Protein AF-M1BZZ3-F1 (afdb_monomer)

pLDDT: mean 89.21, std 9.1, range [43.44, 98.12]

Nearest PDB structures (foldseek):
  3vlb-assembly1_A  TM=6.936E-01  e=1.268E-08  Daucus carota
  1ibq-assembly2_B  TM=6.679E-01  e=8.242E-06  Aspergillus phoenicis
  7dsa-assembly1_B  TM=3.232E-01  e=4.602E+00  Gallus gallus
  7m30-assembly1_D  TM=3.034E-01  e=7.607E+00  Human betaherpesvirus 5
  7m22-assembly1_D  TM=2.329E-01  e=6.084E+00  Human betaherpesvirus 5

Foldseek 3Di:
DPPDDAQADDLVPDPFKDFDFLLDPLQPCSVVDPDRRDFRKDKDDDPAPFWIFIAGKMKDWDWDWDDDDPDDTDIDTFIAIDGPTDDTDDCVVVPQQVRHDQDPWPDCRHPLNRCCVVPNAPSDKDWADDPDRDTDIGRNDPPDPPDDDFDADDDVNHRRFGKFKFCWKDWAPDIDPPHIDIDGDDPRDPDDDDDPVSVVVNLVSQVVQFPFDFDDDPVARTKTFADPVGGPRRTWIWTQTPPRDIDTDPDNWDDPDVRMIGD

Sequence (263 aa):
MQDKDLNEYSPARSSSSKHLSCSHQLCELGPNCRSPKEHCPYTVNYYSENTSSSGFLFEDQLHLTSVGGHEHQGSVLAPIVIGCGSKQSGNYLSGAAPDGLMGLGPGEISVPSLLAKSGFVPHSFSLCFGKSNSGTIFFGDKGPENQRRSSFVSLDGNYNTYVVEVQHYCVGGTCPKQSGFQALVDSGSSFTFLPSEIFTKVVTEFEKQMNATRLAIEDFPCCYKASSQGLLNIPSMKLLLAANQSFVIQNPMFTISSGQVSI

Mean predicted aligned error: 6.53 Å

InterPro domains:
  IPR001461 Aspartic peptidase A1 [PTHR13683] (8-249)
  IPR001969 Aspartic peptidase, active site [PS00141] (183-194)
  IPR021109 Aspartic peptidase domain superfamily [G3DSA:2.40.70.10] (2-141)
  IPR021109 Aspartic peptidase domain superfamily [G3DSA:2.40.70.10] (145-261)
  IPR021109 Aspartic peptidase domain superfamily [SSF50630] (6-253)
  IPR032799 Xylanase inhibitor, C-terminal [PF14541] (181-250)
  IPR032861 Xylanase inhibitor, N-terminal [PF14543] (7-141)
  IPR033121 Peptidase family A1 domain [PS51767] (1-263)

Structure (mmCIF, N/CA/C/O backbone):
data_AF-M1BZZ3-F1
#
_entry.id   AF-M1BZZ3-F1
#
loop_
_atom_site.group_PDB
_atom_site.id
_atom_site.type_symbol
_atom_site.label_atom_id
_atom_site.label_alt_id
_atom_site.label_comp_id
_atom_site.label_asym_id
_atom_site.label_entity_id
_atom_site.label_seq_id
_atom_site.pdbx_PDB_ins_code
_atom_site.Cartn_x
_atom_site.Cartn_y
_atom_site.Cartn_z
_atom_site.occupancy
_atom_site.B_iso_or_equiv
_atom_site.auth_seq_id
_atom_site.auth_comp_id
_atom_site.auth_asym_id
_atom_site.auth_atom_id
_atom_site.pdbx_PDB_model_num
ATOM 1 N N . MET A 1 1 ? 18.560 18.937 13.656 1.00 43.44 1 MET A N 1
ATOM 2 C CA . MET A 1 1 ? 18.195 17.977 12.599 1.00 43.44 1 MET A CA 1
ATOM 3 C C . MET A 1 1 ? 19.506 17.324 12.199 1.00 43.44 1 MET A C 1
ATOM 5 O O . MET A 1 1 ? 20.386 18.047 11.758 1.00 43.44 1 MET A O 1
ATOM 9 N N . GLN A 1 2 ? 19.739 16.062 12.561 1.00 45.50 2 GLN A N 1
ATOM 10 C CA . GLN A 1 2 ? 20.900 15.340 12.029 1.00 45.50 2 GLN A CA 1
ATOM 11 C C . GLN A 1 2 ? 20.504 14.909 10.621 1.00 45.50 2 GLN A C 1
ATOM 13 O O . GLN A 1 2 ? 19.473 14.250 10.483 1.00 45.50 2 GLN A O 1
ATOM 18 N N . ASP A 1 3 ? 21.264 15.330 9.612 1.00 57.75 3 ASP A N 1
ATOM 19 C CA . ASP A 1 3 ? 21.105 14.830 8.249 1.00 57.75 3 ASP A CA 1
ATOM 20 C C . ASP A 1 3 ? 21.328 13.319 8.295 1.00 57.75 3 ASP A C 1
ATOM 22 O O . ASP A 1 3 ? 22.427 12.835 8.576 1.00 57.75 3 ASP A O 1
ATOM 26 N N . LYS A 1 4 ? 20.237 12.570 8.153 1.00 64.69 4 LYS A N 1
ATOM 27 C CA . LYS A 1 4 ? 20.281 11.117 8.089 1.00 64.69 4 LYS A CA 1
ATOM 28 C C . LYS A 1 4 ? 20.759 10.761 6.688 1.00 64.69 4 LYS A C 1
ATOM 30 O O . LYS A 1 4 ? 20.158 11.212 5.722 1.00 64.69 4 LYS A O 1
ATOM 35 N N . ASP A 1 5 ? 21.820 9.970 6.599 1.00 75.44 5 ASP A N 1
ATOM 36 C CA . ASP A 1 5 ? 22.276 9.403 5.331 1.00 75.44 5 ASP A CA 1
ATOM 37 C C . ASP A 1 5 ? 21.190 8.440 4.821 1.00 75.44 5 ASP A C 1
ATOM 39 O O . ASP A 1 5 ? 20.911 7.414 5.456 1.00 75.44 5 ASP A O 1
ATOM 43 N N . LEU A 1 6 ? 20.487 8.845 3.763 1.00 81.50 6 LEU A N 1
ATOM 44 C CA . LEU A 1 6 ? 19.427 8.070 3.125 1.00 81.50 6 LEU A CA 1
ATOM 45 C C . LEU A 1 6 ? 20.037 7.205 2.018 1.00 81.50 6 LEU A C 1
ATOM 47 O O . LEU A 1 6 ? 21.013 7.576 1.368 1.00 81.50 6 LEU A O 1
ATOM 51 N N . ASN A 1 7 ? 19.475 6.019 1.812 1.00 85.56 7 ASN A N 1
ATOM 52 C CA . ASN A 1 7 ? 19.944 5.072 0.803 1.00 85.56 7 ASN A CA 1
ATOM 53 C C . ASN A 1 7 ? 19.066 5.157 -0.445 1.00 85.56 7 ASN A C 1
ATOM 55 O O . ASN A 1 7 ? 18.561 4.138 -0.925 1.00 85.56 7 ASN A O 1
ATOM 59 N N . GLU A 1 8 ? 18.856 6.368 -0.967 1.00 87.69 8 GLU A N 1
ATOM 60 C CA . GLU A 1 8 ? 17.983 6.531 -2.121 1.00 87.69 8 GLU A CA 1
ATOM 61 C C . GLU A 1 8 ? 18.582 5.864 -3.363 1.00 87.69 8 GLU A C 1
ATOM 63 O O . GLU A 1 8 ? 19.785 5.930 -3.654 1.00 87.69 8 GLU A O 1
ATOM 68 N N . TYR A 1 9 ? 17.709 5.227 -4.138 1.00 91.00 9 TYR A N 1
ATOM 69 C CA . TYR A 1 9 ? 18.086 4.658 -5.419 1.00 91.00 9 TYR A CA 1
ATOM 70 C C . TYR A 1 9 ? 18.552 5.756 -6.390 1.00 91.00 9 TYR A C 1
ATOM 72 O O . TYR A 1 9 ? 17.869 6.758 -6.600 1.00 91.00 9 TYR A O 1
ATOM 80 N N . SER A 1 10 ? 19.702 5.537 -7.035 1.00 92.06 10 SER A N 1
ATOM 81 C CA . SER A 1 10 ? 20.251 6.434 -8.053 1.00 92.06 10 SER A CA 1
ATOM 82 C C . SER A 1 10 ? 20.569 5.658 -9.333 1.00 92.06 10 SER A C 1
ATOM 84 O O . SER A 1 10 ? 21.522 4.870 -9.337 1.00 92.06 10 SER A O 1
ATOM 86 N N . PRO A 1 11 ? 19.859 5.925 -10.448 1.00 93.69 11 PRO A N 1
ATOM 87 C CA . PRO A 1 11 ? 20.135 5.297 -11.740 1.00 93.69 11 PRO A CA 1
ATOM 88 C C . PRO A 1 11 ? 21.593 5.424 -12.196 1.00 93.69 11 PRO A C 1
ATOM 90 O O . PRO A 1 11 ? 22.107 4.530 -12.853 1.00 93.69 11 PRO A O 1
ATOM 93 N N . ALA A 1 12 ? 22.272 6.521 -11.839 1.00 94.44 12 ALA A N 1
ATOM 94 C CA . ALA A 1 12 ? 23.661 6.779 -12.222 1.00 94.44 12 ALA A CA 1
ATOM 95 C C . ALA A 1 12 ? 24.680 5.901 -11.474 1.00 94.44 12 ALA A C 1
ATOM 97 O O . ALA A 1 12 ? 25.821 5.772 -11.916 1.00 94.44 12 ALA A O 1
ATOM 98 N N . ARG A 1 13 ? 24.289 5.320 -10.332 1.00 94.62 13 ARG A N 1
ATOM 99 C CA . ARG A 1 13 ? 25.140 4.448 -9.507 1.00 94.62 13 ARG A CA 1
ATOM 100 C C . ARG A 1 13 ? 24.962 2.964 -9.832 1.00 94.62 13 ARG A C 1
ATOM 102 O O . ARG A 1 13 ? 25.703 2.146 -9.295 1.00 94.62 13 ARG A O 1
ATOM 109 N N . SER A 1 14 ? 24.006 2.621 -10.693 1.00 95.88 14 SER A N 1
ATOM 110 C CA . SER A 1 14 ? 23.713 1.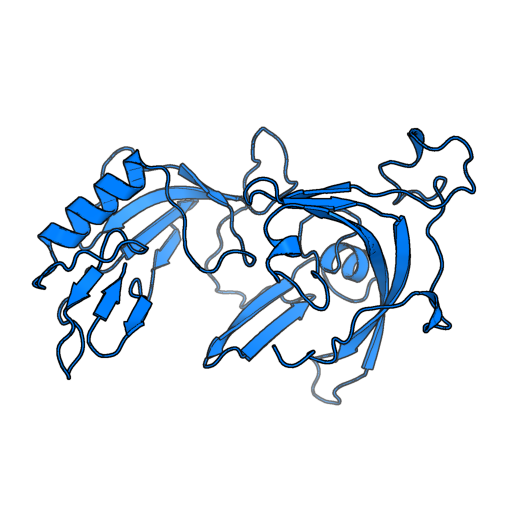251 -11.102 1.00 95.88 14 SER A CA 1
ATOM 111 C C . SER A 1 14 ? 24.226 0.985 -12.514 1.00 95.88 14 SER A C 1
ATOM 113 O O . SER A 1 14 ? 23.966 1.751 -13.439 1.00 95.88 14 SER A O 1
ATOM 115 N N . SER A 1 15 ? 24.952 -0.119 -12.693 1.00 96.25 15 SER A N 1
ATOM 116 C CA . SER A 1 15 ? 25.425 -0.567 -14.008 1.00 96.25 15 SER A CA 1
ATOM 117 C C . SER A 1 15 ? 24.360 -1.331 -14.804 1.00 96.25 15 SER A C 1
ATOM 119 O O . SER A 1 15 ? 24.530 -1.519 -16.010 1.00 96.25 15 SER A O 1
ATOM 121 N N . SER A 1 16 ? 23.278 -1.773 -14.155 1.00 96.75 16 SER A N 1
ATOM 122 C CA . SER A 1 16 ? 22.151 -2.483 -14.774 1.00 96.75 16 SER A CA 1
ATOM 123 C C . SER A 1 16 ? 20.959 -1.583 -15.093 1.00 96.75 16 SER A C 1
ATOM 125 O O . SER A 1 16 ? 20.127 -1.978 -15.911 1.00 96.75 16 SER A O 1
ATOM 127 N N . SER A 1 17 ? 20.909 -0.383 -14.510 1.00 97.38 17 SER A N 1
ATOM 128 C CA . SER A 1 17 ? 19.849 0.601 -14.727 1.00 97.38 17 SER A CA 1
ATOM 129 C C . SER A 1 17 ? 19.712 1.002 -16.197 1.00 97.38 17 SER A C 1
ATOM 131 O O . SER A 1 17 ? 20.682 1.364 -16.874 1.00 97.38 17 SER A O 1
ATOM 133 N N . LYS A 1 18 ? 18.473 0.983 -16.690 1.00 97.12 18 LYS A N 1
ATOM 134 C CA . LYS A 1 18 ? 18.096 1.430 -18.035 1.00 97.12 18 LYS A CA 1
ATOM 135 C C . LYS A 1 18 ? 16.845 2.287 -17.952 1.00 97.12 18 LYS A C 1
ATOM 137 O O . LYS A 1 18 ? 15.903 1.953 -17.245 1.00 97.12 18 LYS A O 1
ATOM 142 N N . HIS A 1 19 ? 16.800 3.388 -18.695 1.00 96.19 19 HIS A N 1
ATOM 143 C CA . HIS A 1 19 ? 15.556 4.146 -18.810 1.00 96.19 19 HIS A CA 1
ATOM 144 C C . HIS A 1 19 ? 14.528 3.336 -19.608 1.00 96.19 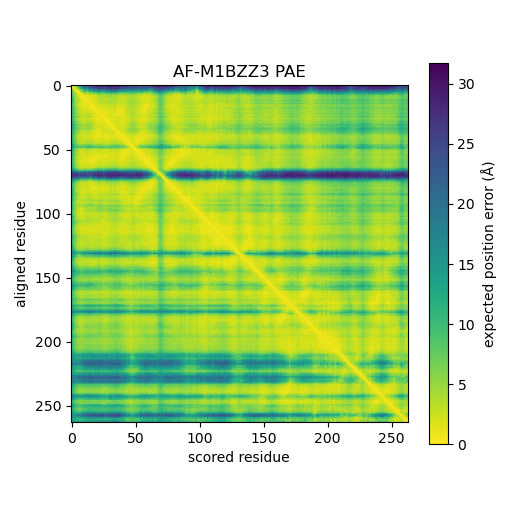19 HIS A C 1
ATOM 146 O O . HIS A 1 19 ? 14.860 2.706 -20.615 1.00 96.19 19 HIS A O 1
ATOM 152 N N . LEU A 1 20 ? 13.268 3.389 -19.190 1.00 97.31 20 LEU A N 1
ATOM 153 C CA . LEU A 1 20 ? 12.171 2.821 -19.960 1.00 97.31 20 LEU A CA 1
ATOM 154 C C . LEU A 1 20 ? 11.775 3.822 -21.053 1.00 97.31 20 LEU A C 1
ATOM 156 O O . LEU A 1 20 ? 11.562 4.995 -20.756 1.00 97.31 20 LEU A O 1
ATOM 160 N N . SER A 1 21 ? 11.688 3.399 -22.315 1.00 97.69 21 SER A N 1
ATOM 161 C CA . SER A 1 21 ? 11.287 4.304 -23.408 1.00 97.69 21 SER A CA 1
ATOM 162 C C . SER A 1 21 ? 9.766 4.465 -23.502 1.00 97.69 21 SER A C 1
ATOM 164 O O . SER A 1 21 ? 9.022 3.570 -23.103 1.00 97.69 21 SER A O 1
ATOM 166 N N . CYS A 1 22 ? 9.285 5.561 -24.090 1.00 97.88 22 CYS A N 1
ATOM 167 C CA . CYS A 1 22 ? 7.852 5.782 -24.315 1.00 97.88 22 CYS A CA 1
ATOM 168 C C . CYS A 1 22 ? 7.203 4.752 -25.251 1.00 97.88 22 CYS A C 1
ATOM 170 O O . CYS A 1 22 ? 6.005 4.512 -25.161 1.00 97.88 22 CYS A O 1
ATOM 172 N N . SER A 1 23 ? 7.982 4.124 -26.138 1.00 97.12 23 SER A N 1
ATOM 173 C CA . SER A 1 23 ? 7.512 3.015 -26.982 1.00 97.12 23 SER A CA 1
ATOM 174 C C . SER A 1 23 ? 7.335 1.689 -26.238 1.00 97.12 23 SER A C 1
ATOM 176 O O . SER A 1 23 ? 6.808 0.733 -26.805 1.00 97.12 23 SER A O 1
ATOM 178 N N . HIS A 1 24 ? 7.806 1.603 -24.992 1.00 96.88 24 HIS A N 1
ATOM 179 C CA . HIS A 1 24 ? 7.731 0.378 -24.216 1.00 96.88 24 HIS A CA 1
ATOM 180 C C . HIS A 1 24 ? 6.282 0.066 -23.827 1.00 96.88 24 HIS A C 1
ATOM 182 O O . HIS A 1 24 ? 5.554 0.946 -23.381 1.00 96.88 24 HIS A O 1
ATOM 188 N N . GLN A 1 25 ? 5.881 -1.204 -23.910 1.00 95.19 25 GLN A N 1
ATOM 189 C CA . GLN A 1 25 ? 4.504 -1.639 -23.621 1.00 95.19 25 GLN A CA 1
ATOM 190 C C . GLN A 1 25 ? 4.030 -1.328 -22.190 1.00 95.19 25 GLN A C 1
ATOM 192 O O . GLN A 1 25 ? 2.842 -1.165 -21.951 1.00 95.19 25 GLN A O 1
ATOM 197 N N . LEU A 1 26 ? 4.967 -1.243 -21.241 1.00 94.69 26 LEU A N 1
ATOM 198 C CA . LEU A 1 26 ? 4.693 -0.888 -19.842 1.00 94.69 26 LEU A CA 1
ATOM 199 C C . LEU A 1 26 ? 4.595 0.631 -19.609 1.00 94.69 26 LEU A C 1
ATOM 201 O O . LEU A 1 26 ? 4.360 1.062 -18.484 1.00 94.69 26 LEU A O 1
ATOM 205 N N . CYS A 1 27 ? 4.812 1.452 -20.641 1.00 97.00 27 CYS A N 1
ATOM 206 C CA . CYS A 1 27 ? 4.717 2.899 -20.534 1.00 97.00 27 CYS A CA 1
ATOM 207 C C . CYS A 1 27 ? 3.276 3.376 -20.750 1.00 97.00 27 CYS A C 1
ATOM 209 O O . CYS A 1 27 ? 2.895 3.746 -21.860 1.00 97.00 27 CYS A O 1
ATOM 211 N N . GLU A 1 28 ? 2.478 3.413 -19.682 1.00 94.50 28 GLU A N 1
ATOM 212 C CA . GLU A 1 28 ? 1.070 3.839 -19.754 1.00 94.50 28 GLU A CA 1
ATOM 213 C C . GLU A 1 28 ? 0.903 5.259 -20.319 1.00 94.50 28 GLU A C 1
ATOM 215 O O . GLU A 1 28 ? 0.001 5.518 -21.112 1.00 94.50 28 GLU A O 1
ATOM 220 N N . LEU A 1 29 ? 1.808 6.177 -19.962 1.00 95.56 29 LEU A N 1
ATOM 221 C CA . LEU A 1 29 ? 1.810 7.557 -20.459 1.00 95.56 29 LEU A CA 1
ATOM 222 C C . LEU A 1 29 ? 2.633 7.739 -21.746 1.00 95.56 29 LEU A C 1
ATOM 224 O O . LEU A 1 29 ? 2.819 8.870 -22.195 1.00 95.56 29 LEU A O 1
ATOM 228 N N . GLY A 1 30 ? 3.097 6.650 -22.363 1.00 94.94 30 GLY A N 1
ATOM 229 C CA . GLY A 1 30 ? 3.837 6.656 -23.628 1.00 94.94 30 GLY A CA 1
ATOM 230 C C . GLY A 1 30 ? 3.138 7.418 -24.762 1.00 94.94 30 GLY A C 1
ATOM 231 O O . GLY A 1 30 ? 3.811 8.188 -25.451 1.00 94.94 30 GLY A O 1
ATOM 232 N N . PRO A 1 31 ? 1.801 7.313 -24.928 1.00 96.00 31 PRO A N 1
ATOM 233 C CA . PRO A 1 31 ? 1.054 8.096 -25.917 1.00 96.00 31 PRO A CA 1
ATOM 234 C C . PRO A 1 31 ? 1.144 9.620 -25.746 1.00 96.00 31 PRO A C 1
ATOM 236 O O . PRO A 1 31 ? 0.887 10.350 -26.700 1.00 96.00 31 PRO A O 1
ATOM 239 N N . ASN A 1 32 ? 1.516 10.112 -24.559 1.00 94.62 32 ASN A N 1
ATOM 240 C CA . ASN A 1 32 ? 1.686 11.544 -24.292 1.00 94.62 32 ASN A CA 1
ATOM 241 C C . ASN A 1 32 ? 3.093 12.056 -24.650 1.00 94.62 32 ASN A C 1
ATOM 243 O O . ASN A 1 32 ? 3.347 13.261 -24.563 1.00 94.62 32 ASN A O 1
ATOM 247 N N . CYS A 1 33 ? 4.019 11.168 -25.023 1.00 96.62 33 CYS A N 1
ATOM 248 C CA . CYS A 1 33 ? 5.373 11.541 -25.413 1.00 96.62 33 CYS A CA 1
ATOM 249 C C . CYS A 1 33 ? 5.415 12.099 -26.838 1.00 96.62 33 CYS A C 1
ATOM 251 O O . CYS A 1 33 ? 4.639 11.706 -27.710 1.00 96.62 33 CYS A O 1
ATOM 253 N N . ARG A 1 34 ? 6.373 12.991 -27.109 1.00 96.38 34 ARG A N 1
ATOM 254 C CA . ARG A 1 34 ? 6.557 13.558 -28.457 1.00 96.38 34 ARG A CA 1
ATOM 255 C C . ARG A 1 34 ? 7.333 12.612 -29.364 1.00 96.38 34 ARG A C 1
ATOM 257 O O . ARG A 1 34 ? 7.197 12.684 -30.583 1.00 96.38 34 ARG A O 1
ATOM 264 N N . SER A 1 35 ? 8.154 11.742 -28.780 1.00 96.56 35 SER A N 1
ATOM 265 C CA . SER A 1 35 ? 8.968 10.768 -29.502 1.00 96.56 35 SER A CA 1
ATOM 266 C C . SER A 1 35 ? 8.939 9.397 -28.816 1.00 96.56 35 SER A C 1
ATOM 268 O O . SER A 1 35 ? 9.045 9.327 -27.591 1.00 96.56 35 SER A O 1
ATOM 270 N N . PRO A 1 36 ? 8.901 8.283 -29.577 1.00 95.81 36 PRO A N 1
ATOM 271 C CA . PRO A 1 36 ? 8.908 6.928 -29.014 1.00 95.81 36 PRO A CA 1
ATOM 272 C C . PRO A 1 36 ? 10.163 6.596 -28.184 1.00 95.81 36 PRO A C 1
ATOM 274 O O . PRO A 1 36 ? 10.147 5.666 -27.380 1.00 95.81 36 PRO A O 1
ATOM 277 N N . LYS A 1 37 ? 11.256 7.343 -28.390 1.00 95.69 37 LYS A N 1
ATOM 278 C CA . LYS A 1 37 ? 12.546 7.158 -27.704 1.00 95.69 37 LYS A CA 1
ATOM 279 C C . LYS A 1 37 ? 12.700 8.004 -26.438 1.00 95.69 37 LYS A C 1
ATOM 281 O O . LYS A 1 37 ? 13.720 7.884 -25.769 1.00 95.69 37 LYS A O 1
ATOM 286 N N . GLU A 1 38 ? 11.749 8.886 -26.139 1.00 96.94 38 GLU A N 1
ATOM 287 C CA . GLU A 1 38 ? 11.784 9.671 -24.903 1.00 96.94 38 GLU A CA 1
ATOM 288 C C . GLU A 1 38 ? 11.689 8.761 -23.675 1.00 96.94 38 GLU A C 1
ATOM 290 O O . GLU A 1 38 ? 11.212 7.626 -23.758 1.00 96.94 38 GLU A O 1
ATOM 295 N N . HIS A 1 39 ? 12.167 9.255 -22.533 1.00 97.00 39 HIS A N 1
ATOM 296 C CA . HIS A 1 39 ? 12.000 8.558 -21.264 1.00 97.00 39 HIS A CA 1
ATOM 297 C C . HIS A 1 39 ? 10.516 8.495 -20.915 1.00 97.00 39 HIS A C 1
ATOM 299 O O . HIS A 1 39 ? 9.829 9.515 -20.943 1.00 97.00 39 HIS A O 1
ATOM 305 N N . CYS A 1 40 ? 10.046 7.310 -20.546 1.00 98.12 40 CYS A N 1
ATOM 306 C CA . CYS A 1 40 ? 8.668 7.075 -20.169 1.00 98.12 40 CYS A CA 1
ATOM 307 C C . CYS A 1 40 ? 8.315 7.876 -18.907 1.00 98.12 40 CYS A C 1
ATOM 309 O O . CYS A 1 40 ? 8.885 7.596 -17.843 1.00 98.12 40 CYS A O 1
ATOM 311 N N . PRO A 1 41 ? 7.400 8.856 -18.986 1.00 97.56 41 PRO A N 1
ATOM 312 C CA . PRO A 1 41 ? 6.957 9.579 -17.811 1.00 97.56 41 PRO A CA 1
ATOM 313 C C . PRO A 1 41 ? 6.008 8.710 -16.980 1.00 97.56 41 PRO A C 1
ATOM 315 O O . PRO A 1 41 ? 5.273 7.880 -17.514 1.00 97.56 41 PRO A O 1
ATOM 318 N N . TYR A 1 42 ? 5.972 8.947 -15.673 1.00 96.69 42 TYR A N 1
ATOM 319 C CA . TYR A 1 42 ? 4.942 8.400 -14.794 1.00 96.69 42 TYR A CA 1
ATOM 320 C C . TYR A 1 42 ? 4.395 9.479 -13.865 1.00 96.69 42 TYR A C 1
ATOM 322 O O . TYR A 1 42 ? 5.103 10.420 -13.495 1.00 96.69 42 TYR A O 1
ATOM 330 N N . THR A 1 43 ? 3.147 9.285 -13.451 1.00 95.88 43 THR A N 1
ATOM 331 C CA . THR A 1 43 ? 2.494 10.061 -12.398 1.00 95.88 43 THR A CA 1
ATOM 332 C C . THR A 1 43 ? 1.629 9.116 -11.581 1.00 95.88 43 THR A C 1
ATOM 334 O O . THR A 1 43 ? 0.829 8.375 -12.146 1.00 95.88 43 THR A O 1
ATOM 337 N N . VAL A 1 44 ? 1.765 9.163 -10.259 1.00 93.00 44 VAL A N 1
ATOM 338 C CA . VAL A 1 44 ? 0.918 8.423 -9.319 1.00 93.00 44 VAL A CA 1
ATOM 339 C C . VAL A 1 44 ? 0.334 9.402 -8.310 1.00 93.00 44 VAL A C 1
ATOM 341 O O . VAL A 1 44 ? 1.062 10.206 -7.724 1.00 93.00 44 VAL A O 1
ATOM 344 N N . ASN A 1 45 ? -0.979 9.304 -8.105 1.00 92.25 45 ASN A N 1
ATOM 345 C CA . ASN A 1 45 ? -1.707 10.004 -7.052 1.00 92.25 45 ASN A CA 1
ATOM 346 C C . ASN A 1 45 ? -2.082 8.997 -5.966 1.00 92.25 45 ASN A C 1
ATOM 348 O O . ASN A 1 45 ? -2.573 7.910 -6.275 1.00 92.25 45 ASN A O 1
ATOM 352 N N . TYR A 1 46 ? -1.853 9.364 -4.711 1.00 89.44 46 TYR A N 1
ATOM 353 C CA . TYR A 1 46 ? -2.167 8.535 -3.554 1.00 89.44 46 TYR A CA 1
ATOM 354 C C . TYR A 1 46 ? -3.459 9.019 -2.892 1.00 89.44 46 TYR A C 1
ATOM 356 O O . TYR A 1 46 ? -3.854 10.171 -3.052 1.00 89.44 46 TYR A O 1
ATOM 364 N N . TYR A 1 47 ? -4.116 8.133 -2.138 1.00 84.94 47 TYR A N 1
ATOM 365 C CA . TYR A 1 47 ? -5.343 8.468 -1.406 1.00 84.94 47 TYR A CA 1
ATOM 366 C C . TYR A 1 47 ? -5.110 9.461 -0.260 1.00 84.94 47 TYR A C 1
ATOM 368 O O . TYR A 1 47 ? -6.052 10.121 0.173 1.00 84.94 47 TYR A O 1
ATOM 376 N N . SER A 1 48 ? -3.875 9.581 0.235 1.00 83.88 48 SER A N 1
ATOM 377 C CA . SER A 1 48 ? -3.533 10.592 1.230 1.00 83.88 48 SER A CA 1
ATOM 378 C C . SER A 1 48 ? -3.574 11.994 0.624 1.00 83.88 48 SER A C 1
ATOM 380 O O . SER A 1 48 ? -3.170 12.208 -0.522 1.00 83.88 48 SER A O 1
ATOM 382 N N . GLU A 1 49 ? -4.042 12.963 1.413 1.00 84.19 49 GLU A N 1
ATOM 383 C CA . GLU A 1 49 ? -4.323 14.316 0.933 1.00 84.19 49 GLU A CA 1
ATOM 384 C C . GLU A 1 49 ? -3.145 14.925 0.164 1.00 84.19 49 GLU A C 1
ATOM 386 O O . GLU A 1 49 ? -2.001 14.946 0.629 1.00 84.19 49 GLU A O 1
ATOM 391 N N . ASN A 1 50 ? -3.440 15.399 -1.052 1.00 89.56 50 ASN A N 1
ATOM 392 C CA . ASN A 1 50 ? -2.505 16.075 -1.954 1.00 89.56 50 ASN A CA 1
ATOM 393 C C . ASN A 1 50 ? -1.171 15.342 -2.163 1.00 89.56 50 ASN A C 1
ATOM 395 O O . ASN A 1 50 ? -0.161 15.979 -2.470 1.00 89.56 50 ASN A O 1
ATOM 399 N N . THR A 1 51 ? -1.132 14.019 -1.998 1.00 94.06 51 THR A N 1
ATOM 400 C CA . THR A 1 51 ? 0.107 13.245 -2.088 1.00 94.06 51 THR A CA 1
ATOM 401 C C . THR A 1 51 ? 0.256 12.646 -3.479 1.00 94.06 51 THR A C 1
ATOM 403 O O . THR A 1 51 ? -0.588 11.881 -3.943 1.00 94.06 51 THR A O 1
ATOM 406 N N . SER A 1 52 ? 1.347 12.987 -4.160 1.00 95.88 52 SER A N 1
ATOM 407 C CA . SER A 1 52 ? 1.636 12.503 -5.509 1.00 95.88 52 SER A CA 1
ATOM 408 C C . SER A 1 52 ? 3.135 12.356 -5.745 1.00 95.88 52 SER A C 1
ATOM 410 O O . SER A 1 52 ? 3.957 12.948 -5.038 1.00 95.88 52 SER A O 1
ATOM 412 N N . SER A 1 53 ? 3.491 11.565 -6.754 1.00 95.88 53 SER A N 1
ATOM 413 C CA . SER A 1 53 ? 4.855 11.454 -7.267 1.00 95.88 53 SER A CA 1
ATOM 414 C C . SER A 1 53 ? 4.832 11.391 -8.790 1.00 95.88 53 SER A C 1
ATOM 416 O O . SER A 1 53 ? 4.031 10.661 -9.372 1.00 95.88 53 SER A O 1
ATOM 418 N N . SER A 1 54 ? 5.720 12.143 -9.439 1.00 97.12 54 SER A N 1
ATOM 419 C CA . SER A 1 54 ? 5.936 12.068 -10.884 1.00 97.12 54 SER A CA 1
ATOM 420 C C . SER A 1 54 ? 7.412 12.175 -11.256 1.00 97.12 54 SER A C 1
ATOM 422 O O . SER A 1 54 ? 8.231 12.786 -10.556 1.00 97.12 54 SER A O 1
ATOM 424 N N . GLY A 1 55 ? 7.757 11.563 -12.381 1.00 96.94 55 GLY A N 1
ATOM 425 C CA . GLY A 1 55 ? 9.127 11.457 -12.862 1.00 96.94 55 GLY A CA 1
ATOM 426 C C . GLY A 1 55 ? 9.209 10.535 -14.067 1.00 96.94 55 GLY A C 1
ATOM 427 O O . GLY A 1 55 ? 8.317 10.552 -14.915 1.00 96.94 55 GLY A O 1
ATOM 428 N N . PHE A 1 56 ? 10.262 9.722 -14.128 1.00 97.38 56 PHE A N 1
ATOM 429 C CA . PHE A 1 56 ? 10.497 8.799 -15.239 1.00 97.38 56 PHE A CA 1
ATOM 430 C C . PHE A 1 56 ? 10.706 7.367 -14.756 1.00 97.38 56 PHE A C 1
ATOM 432 O O . PHE A 1 56 ? 11.246 7.148 -13.669 1.00 97.38 56 PHE A O 1
ATOM 439 N N . LEU A 1 57 ? 10.269 6.402 -15.563 1.00 97.62 57 LEU A N 1
ATOM 440 C CA . LEU A 1 57 ? 10.435 4.981 -15.277 1.00 97.62 57 LEU A CA 1
ATOM 441 C C . LEU A 1 57 ? 11.819 4.481 -15.703 1.00 97.62 57 LEU A C 1
ATOM 443 O O . LEU A 1 57 ? 12.324 4.813 -16.779 1.00 97.62 57 LEU A O 1
ATOM 447 N N . PHE A 1 58 ? 12.390 3.627 -14.863 1.00 97.50 58 PHE A N 1
ATOM 448 C CA . PHE A 1 58 ? 13.636 2.909 -15.096 1.00 97.50 58 PHE A CA 1
ATOM 449 C C . PHE A 1 58 ? 13.413 1.418 -14.862 1.00 97.50 58 PHE A C 1
ATOM 451 O O . PHE A 1 58 ? 12.646 1.036 -13.985 1.00 97.50 58 PHE A O 1
ATOM 458 N N . GLU A 1 59 ? 14.094 0.587 -15.636 1.00 97.19 59 GLU A N 1
ATOM 459 C CA . GLU A 1 59 ? 14.264 -0.834 -15.369 1.00 97.19 59 GLU A CA 1
ATOM 460 C C . GLU A 1 59 ? 15.582 -1.035 -14.613 1.00 97.19 59 GLU A C 1
ATOM 462 O O . GLU A 1 59 ? 16.615 -0.492 -15.015 1.00 97.19 59 GLU A O 1
ATOM 467 N N . ASP A 1 60 ? 15.550 -1.803 -13.526 1.00 97.44 60 ASP A N 1
ATOM 468 C CA . ASP A 1 60 ? 16.750 -2.234 -12.805 1.00 97.44 60 ASP A CA 1
ATOM 469 C C . ASP A 1 60 ? 16.493 -3.550 -12.045 1.00 97.44 60 ASP A C 1
ATOM 471 O O . ASP A 1 60 ? 15.460 -4.192 -12.231 1.00 97.44 60 ASP A O 1
ATOM 475 N N . GLN A 1 61 ? 17.433 -3.986 -11.208 1.00 96.25 61 GLN A N 1
ATOM 476 C CA . GLN A 1 61 ? 17.378 -5.258 -10.496 1.00 96.25 61 GLN A CA 1
ATOM 477 C C . GLN A 1 61 ? 16.990 -5.090 -9.023 1.00 96.25 61 GLN A C 1
ATOM 479 O O . GLN A 1 61 ? 17.614 -4.344 -8.270 1.00 96.25 61 GLN A O 1
ATOM 484 N N . LEU A 1 62 ? 15.993 -5.860 -8.588 1.00 95.56 62 LEU A N 1
ATOM 485 C CA . LEU A 1 62 ? 15.656 -6.065 -7.187 1.00 95.56 62 LEU A CA 1
ATOM 486 C C . LEU A 1 62 ? 16.377 -7.303 -6.663 1.00 95.56 62 LEU A C 1
ATOM 488 O O . LEU A 1 62 ? 16.195 -8.408 -7.177 1.00 95.56 62 LEU A O 1
ATOM 492 N N . HIS A 1 63 ? 17.170 -7.114 -5.614 1.00 94.44 63 HIS A N 1
ATOM 493 C CA . HIS A 1 63 ? 17.848 -8.198 -4.918 1.00 94.44 63 HIS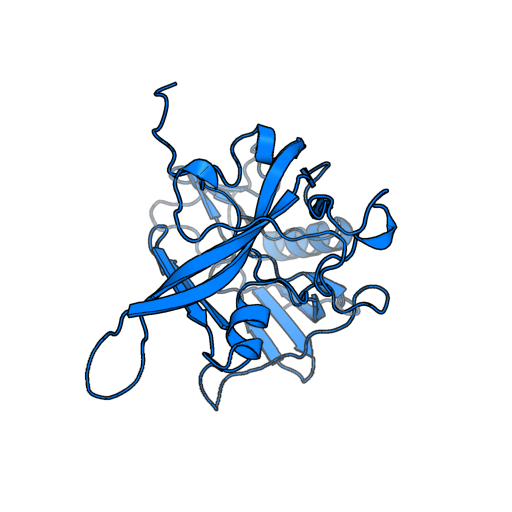 A CA 1
ATOM 494 C C . HIS A 1 63 ? 16.900 -8.803 -3.879 1.00 94.44 63 HIS A C 1
ATOM 496 O O . HIS A 1 63 ? 16.461 -8.120 -2.953 1.00 94.44 63 HIS A O 1
ATOM 502 N N . LEU A 1 64 ? 16.589 -10.086 -4.031 1.00 93.62 64 LEU A N 1
ATOM 503 C CA . LEU A 1 64 ? 15.697 -10.839 -3.158 1.00 93.62 64 LEU A CA 1
ATOM 504 C C . LEU A 1 64 ? 16.402 -12.084 -2.624 1.00 93.62 64 LEU A C 1
ATOM 506 O O . LEU A 1 64 ? 17.281 -12.653 -3.269 1.00 93.62 64 LEU A O 1
ATOM 510 N N . THR A 1 65 ? 15.963 -12.547 -1.460 1.00 91.94 65 THR A N 1
ATOM 511 C CA . THR A 1 65 ? 16.372 -13.844 -0.919 1.00 91.94 65 THR A CA 1
ATOM 512 C C . THR A 1 65 ? 15.312 -14.881 -1.266 1.00 91.94 65 THR A C 1
ATOM 514 O O . THR A 1 65 ? 14.136 -14.695 -0.951 1.00 91.94 65 THR A O 1
ATOM 517 N N . SER A 1 66 ? 15.719 -15.986 -1.889 1.00 87.94 66 SER A N 1
ATOM 518 C CA . SER A 1 66 ? 14.840 -17.133 -2.114 1.00 87.94 66 SER A CA 1
ATOM 519 C C . SER A 1 66 ? 14.615 -17.892 -0.809 1.00 87.94 66 SER A C 1
ATOM 521 O O . SER A 1 66 ? 15.566 -18.215 -0.091 1.00 87.94 66 SER A O 1
ATOM 523 N N . VAL A 1 67 ? 13.352 -18.196 -0.521 1.00 80.06 67 VAL A N 1
ATOM 524 C CA . VAL A 1 67 ? 12.920 -18.953 0.654 1.00 80.06 67 VAL A CA 1
ATOM 525 C C . VAL A 1 67 ? 12.030 -20.117 0.207 1.00 80.06 67 VAL A C 1
ATOM 527 O O . VAL A 1 67 ? 10.949 -19.906 -0.332 1.00 80.06 67 VAL A O 1
ATOM 530 N N . GLY A 1 68 ? 12.493 -21.357 0.407 1.00 68.31 68 GLY A N 1
ATOM 531 C CA . GLY A 1 68 ? 11.751 -22.581 0.067 1.00 68.31 68 GLY A CA 1
ATOM 532 C C . GLY A 1 68 ? 12.645 -23.718 -0.446 1.00 68.31 68 GLY A C 1
ATOM 533 O O . GLY A 1 68 ? 13.487 -23.497 -1.309 1.00 68.31 68 GLY A O 1
ATOM 534 N N . GLY A 1 69 ? 12.444 -24.936 0.079 1.00 55.88 69 GLY A N 1
ATOM 535 C CA . GLY A 1 69 ? 13.269 -26.129 -0.183 1.00 55.88 69 GLY A CA 1
ATOM 536 C C . GLY A 1 69 ? 14.183 -26.500 0.995 1.00 55.88 69 GLY A C 1
ATOM 537 O O . GLY A 1 69 ? 14.584 -25.635 1.767 1.00 55.88 69 GLY A O 1
ATOM 538 N N . HIS A 1 70 ? 14.492 -27.794 1.166 1.00 50.59 70 HIS A N 1
ATOM 539 C CA . HIS A 1 70 ? 15.330 -28.306 2.267 1.00 50.59 70 HIS A CA 1
ATOM 540 C C . HIS A 1 70 ? 16.807 -27.865 2.202 1.00 50.59 70 HIS A C 1
ATOM 542 O O . HIS A 1 70 ? 17.543 -28.110 3.154 1.00 50.59 70 HIS A O 1
ATOM 548 N N . GLU A 1 71 ? 17.244 -27.191 1.135 1.00 54.94 71 GLU A N 1
ATOM 549 C CA . GLU A 1 71 ? 18.631 -26.766 0.957 1.00 54.94 71 GLU A CA 1
ATOM 550 C C . GLU A 1 71 ? 18.705 -25.351 0.348 1.00 54.94 71 GLU A C 1
ATOM 552 O O . GLU A 1 71 ? 18.231 -25.104 -0.755 1.00 54.94 71 GLU A O 1
ATOM 557 N N . HIS A 1 72 ? 19.346 -24.450 1.103 1.00 53.81 72 HIS A N 1
ATOM 558 C CA . HIS A 1 72 ? 19.915 -23.144 0.727 1.00 53.81 72 HIS A CA 1
ATOM 559 C C . HIS A 1 72 ? 18.992 -21.926 0.494 1.00 53.81 72 HIS A C 1
ATOM 561 O O . HIS A 1 72 ? 18.164 -21.870 -0.409 1.00 53.81 72 HIS A O 1
ATOM 567 N N . GLN A 1 73 ? 19.260 -20.864 1.269 1.00 70.56 73 GLN A N 1
ATOM 568 C CA . GLN A 1 73 ? 18.890 -19.485 0.936 1.00 70.56 73 GLN A CA 1
ATOM 569 C C . GLN A 1 73 ? 19.727 -19.035 -0.272 1.00 70.56 73 GLN A C 1
ATOM 571 O O . GLN A 1 73 ? 20.939 -18.853 -0.155 1.00 70.56 73 GLN A O 1
ATOM 576 N N . GLY A 1 74 ? 19.096 -18.895 -1.437 1.00 79.38 74 GLY A N 1
ATOM 577 C CA . GLY A 1 74 ? 19.724 -18.355 -2.647 1.00 79.38 74 GLY A CA 1
ATOM 578 C C . GLY A 1 74 ? 19.480 -16.852 -2.803 1.00 79.38 74 GLY A C 1
ATOM 579 O O . GLY A 1 74 ? 18.501 -16.326 -2.278 1.00 79.38 74 GLY A O 1
ATOM 580 N N . SER A 1 75 ? 20.342 -16.168 -3.557 1.00 87.81 75 SER A N 1
ATOM 581 C CA . SER A 1 75 ? 20.095 -14.792 -4.010 1.00 87.81 75 SER A CA 1
ATOM 582 C C . SER A 1 75 ? 19.366 -14.810 -5.354 1.00 87.81 75 SER A C 1
ATOM 584 O O . SER A 1 75 ? 19.724 -15.585 -6.242 1.00 87.81 75 SER A O 1
ATOM 586 N N . VAL A 1 76 ? 18.354 -13.960 -5.502 1.00 91.06 76 VAL A N 1
ATOM 587 C CA . VAL A 1 76 ? 17.574 -13.770 -6.727 1.00 91.06 76 VAL A CA 1
ATOM 588 C C . VAL A 1 76 ? 17.716 -12.318 -7.165 1.00 91.06 76 VAL A C 1
ATOM 590 O O . VAL A 1 76 ? 17.495 -11.401 -6.379 1.00 91.06 76 VAL A O 1
ATOM 593 N N . LEU A 1 77 ? 18.066 -12.117 -8.433 1.00 94.12 77 LEU A N 1
ATOM 594 C CA . LEU A 1 77 ? 18.082 -10.809 -9.082 1.00 94.12 77 LEU A CA 1
ATOM 595 C C . LEU A 1 77 ? 16.893 -10.738 -10.030 1.00 94.12 77 LEU A C 1
ATOM 597 O O . LEU A 1 77 ? 16.890 -11.392 -11.074 1.00 94.12 77 LEU A O 1
ATOM 601 N N . ALA A 1 78 ? 15.874 -9.979 -9.647 1.00 95.44 78 ALA A N 1
ATOM 602 C CA . ALA A 1 78 ? 14.660 -9.842 -10.432 1.00 95.44 78 ALA A CA 1
ATOM 603 C C . ALA A 1 78 ? 14.632 -8.494 -11.167 1.00 95.44 78 ALA A C 1
ATOM 605 O O . ALA A 1 78 ? 14.775 -7.464 -10.509 1.00 95.44 78 ALA A O 1
ATOM 606 N N . PRO A 1 79 ? 14.418 -8.461 -12.493 1.00 95.06 79 PRO A N 1
ATOM 607 C CA . PRO A 1 79 ? 14.173 -7.213 -13.196 1.00 95.06 79 PRO A CA 1
ATOM 608 C C . PRO A 1 79 ? 12.851 -6.609 -12.713 1.00 95.06 79 PRO A C 1
ATOM 610 O O . PRO A 1 79 ? 11.809 -7.272 -12.700 1.00 95.06 79 PRO A O 1
ATOM 613 N N . ILE A 1 80 ? 12.898 -5.346 -12.310 1.00 97.00 80 ILE A N 1
ATOM 614 C CA . ILE A 1 80 ? 11.741 -4.560 -11.897 1.00 97.00 80 ILE A CA 1
ATOM 615 C C . ILE A 1 80 ? 11.737 -3.210 -12.607 1.00 97.00 80 ILE A C 1
ATOM 617 O O . ILE A 1 80 ? 12.764 -2.734 -13.087 1.00 97.00 80 ILE A O 1
ATOM 621 N N . VAL A 1 81 ? 10.568 -2.575 -12.641 1.00 96.81 81 VAL A N 1
ATOM 622 C CA . VAL A 1 81 ? 10.408 -1.195 -13.092 1.00 96.81 81 VAL A CA 1
ATOM 623 C C . VAL A 1 81 ? 10.188 -0.314 -11.867 1.00 96.81 81 VAL A C 1
ATOM 625 O O . VAL A 1 81 ? 9.347 -0.614 -11.021 1.00 96.81 81 VAL A O 1
ATOM 628 N N . ILE A 1 82 ? 10.944 0.775 -11.770 1.00 95.31 82 ILE A N 1
ATOM 629 C CA . ILE A 1 82 ? 10.910 1.728 -10.658 1.00 95.31 82 ILE A CA 1
ATOM 630 C C . ILE A 1 82 ? 10.671 3.130 -11.214 1.00 95.31 82 ILE A C 1
ATOM 632 O O . ILE A 1 82 ? 11.233 3.515 -12.241 1.00 95.31 82 ILE A O 1
ATOM 636 N N . GLY A 1 83 ? 9.854 3.918 -10.518 1.00 95.62 83 GLY A N 1
ATOM 637 C CA . GLY A 1 83 ? 9.726 5.348 -10.776 1.00 95.62 83 GLY A CA 1
ATOM 638 C C . GLY A 1 83 ? 10.821 6.143 -10.068 1.00 95.62 83 GLY A C 1
ATOM 639 O O . GLY A 1 83 ? 10.894 6.138 -8.841 1.00 95.62 83 GLY A O 1
ATOM 640 N N . CYS A 1 84 ? 11.650 6.861 -10.826 1.00 95.31 84 CYS A N 1
ATOM 641 C CA . CYS A 1 84 ? 12.571 7.846 -10.267 1.00 95.31 84 CYS A CA 1
ATOM 642 C C . CYS A 1 84 ? 11.841 9.191 -10.153 1.00 95.31 84 CYS A C 1
ATOM 644 O O . CYS A 1 84 ? 11.669 9.905 -11.149 1.00 95.31 84 CYS A O 1
ATOM 646 N N . GLY A 1 85 ? 11.365 9.506 -8.948 1.00 93.94 85 GLY A N 1
ATOM 647 C CA . GLY A 1 85 ? 10.571 10.703 -8.677 1.00 93.94 85 GLY A CA 1
ATOM 648 C C . GLY A 1 85 ? 11.393 11.986 -8.762 1.00 93.94 85 GLY A C 1
ATOM 649 O O . GLY A 1 85 ? 12.476 12.079 -8.199 1.00 93.94 85 GLY A O 1
ATOM 650 N N . SER A 1 86 ? 10.857 12.987 -9.460 1.00 92.50 86 SER A N 1
ATOM 651 C CA . SER A 1 86 ? 11.457 14.328 -9.587 1.00 92.50 86 SER A CA 1
ATOM 652 C C . SER A 1 86 ? 10.557 15.444 -9.056 1.00 92.50 86 SER A C 1
ATOM 654 O O . SER A 1 86 ? 11.027 16.541 -8.762 1.00 92.50 86 SER A O 1
ATOM 656 N N . LYS A 1 87 ? 9.251 15.177 -8.942 1.00 95.94 87 LYS A N 1
ATOM 657 C CA . LYS A 1 87 ? 8.256 16.096 -8.389 1.00 95.94 87 LYS A CA 1
ATOM 658 C C . LYS A 1 87 ? 7.342 15.314 -7.460 1.00 95.94 87 LYS A C 1
ATOM 660 O O . LYS A 1 87 ? 6.745 14.319 -7.875 1.00 95.94 87 LYS A O 1
ATOM 665 N N . GLN A 1 88 ? 7.248 15.766 -6.219 1.00 95.12 88 GLN A N 1
ATOM 666 C CA . GLN A 1 88 ? 6.462 15.138 -5.164 1.00 95.12 88 GLN A CA 1
ATOM 667 C C . GLN A 1 88 ? 5.618 16.190 -4.446 1.00 95.12 88 GLN A C 1
ATOM 669 O O . GLN A 1 88 ? 5.957 17.375 -4.438 1.00 95.12 88 GLN A O 1
ATOM 674 N N . SER A 1 89 ? 4.515 15.752 -3.850 1.00 95.62 89 SER A N 1
ATOM 675 C CA . SER A 1 89 ? 3.616 16.599 -3.066 1.00 95.62 89 SER A CA 1
ATOM 676 C C . SER A 1 89 ? 3.086 15.857 -1.838 1.00 95.62 89 SER A C 1
ATOM 678 O O . SER A 1 89 ? 3.261 14.642 -1.717 1.00 95.62 89 SER A O 1
ATOM 680 N N . GLY A 1 90 ? 2.425 16.585 -0.936 1.00 93.94 90 GLY A N 1
ATOM 681 C CA . GLY A 1 90 ? 1.775 16.014 0.244 1.00 93.94 90 GLY A CA 1
ATOM 682 C C . GLY A 1 90 ? 2.777 15.382 1.207 1.00 93.94 90 GLY A C 1
ATOM 683 O O . GLY A 1 90 ? 3.847 15.943 1.447 1.00 93.94 90 GLY A O 1
ATOM 684 N N . ASN A 1 91 ? 2.448 14.198 1.725 1.00 90.62 91 ASN A N 1
ATOM 685 C CA . ASN A 1 91 ? 3.183 13.552 2.818 1.00 90.62 91 ASN A CA 1
ATOM 686 C C . ASN A 1 91 ? 4.668 13.285 2.516 1.00 90.62 91 ASN A C 1
ATOM 688 O O . ASN A 1 91 ? 5.479 13.244 3.442 1.00 90.62 91 ASN A O 1
ATOM 692 N N . TYR A 1 92 ? 5.054 13.146 1.244 1.00 90.94 92 TYR A N 1
ATOM 693 C CA . TYR A 1 92 ? 6.464 12.995 0.862 1.00 90.94 92 TYR A CA 1
ATOM 694 C C . TYR A 1 92 ? 7.309 14.215 1.237 1.00 90.94 92 TYR A C 1
ATOM 696 O O . TYR A 1 92 ? 8.449 14.066 1.663 1.00 90.94 92 TYR A O 1
ATOM 704 N N . LEU A 1 93 ? 6.735 15.421 1.171 1.00 91.56 93 LEU A N 1
ATOM 705 C CA . LEU A 1 93 ? 7.416 16.654 1.585 1.00 91.56 93 LEU A CA 1
ATOM 706 C C . LEU A 1 93 ? 7.579 16.752 3.111 1.00 91.56 93 LEU A C 1
ATOM 708 O O . LEU A 1 93 ? 8.348 17.575 3.599 1.00 91.56 93 LEU A O 1
ATOM 712 N N . SER A 1 94 ? 6.864 15.911 3.860 1.00 89.31 94 SER A N 1
ATOM 713 C CA . SER A 1 94 ? 6.903 15.827 5.323 1.00 89.31 94 SER A CA 1
ATOM 714 C C . SER A 1 94 ? 7.684 14.607 5.832 1.00 89.31 94 SER A C 1
ATOM 716 O O . SER A 1 94 ? 7.638 14.310 7.023 1.00 89.31 94 SER A O 1
ATOM 718 N N . GLY A 1 95 ? 8.415 13.910 4.954 1.00 87.12 95 GLY A N 1
ATOM 719 C CA . GLY A 1 95 ? 9.316 12.813 5.326 1.00 87.12 95 GLY A CA 1
ATOM 720 C C . GLY A 1 95 ? 8.724 11.406 5.221 1.00 87.12 95 GLY A C 1
ATOM 721 O O . GLY A 1 95 ? 9.334 10.458 5.718 1.00 87.12 95 GLY A O 1
ATOM 722 N N . ALA A 1 96 ? 7.561 11.232 4.585 1.00 88.56 96 ALA A N 1
ATOM 723 C CA . ALA A 1 96 ? 7.071 9.897 4.250 1.00 88.56 96 ALA A CA 1
ATOM 724 C C . ALA A 1 96 ? 7.982 9.220 3.209 1.00 88.56 96 ALA A C 1
ATOM 726 O O . ALA A 1 96 ? 8.448 9.875 2.281 1.00 88.56 96 ALA A O 1
ATOM 727 N N . ALA A 1 97 ? 8.179 7.903 3.340 1.00 88.31 97 ALA A N 1
ATOM 728 C CA . ALA A 1 97 ? 8.947 7.070 2.403 1.00 88.31 97 ALA A CA 1
ATOM 729 C C . ALA A 1 97 ? 10.336 7.650 2.028 1.00 88.31 97 ALA A C 1
ATOM 731 O O . ALA A 1 97 ? 10.614 7.840 0.843 1.00 88.31 97 ALA A O 1
ATOM 732 N N . PRO A 1 98 ? 11.209 7.938 3.014 1.00 87.31 98 PRO A N 1
ATOM 733 C CA . PRO A 1 98 ? 12.449 8.683 2.786 1.00 87.31 98 PRO A CA 1
ATOM 734 C C . PRO A 1 98 ? 13.421 7.974 1.828 1.00 87.31 98 PRO A C 1
ATOM 736 O O . PRO A 1 98 ? 14.074 8.636 1.037 1.00 87.31 98 PRO A O 1
ATOM 739 N N . ASP A 1 99 ? 13.457 6.637 1.834 1.00 88.69 99 ASP A N 1
ATOM 740 C CA . ASP A 1 99 ? 14.279 5.827 0.916 1.00 88.69 99 ASP A CA 1
ATOM 741 C C . ASP A 1 99 ? 13.491 5.342 -0.324 1.00 88.69 99 ASP A C 1
ATOM 743 O O . ASP A 1 99 ? 13.963 4.513 -1.105 1.00 88.69 99 ASP A O 1
ATOM 747 N N . GLY A 1 100 ? 12.266 5.841 -0.509 1.00 91.94 100 GLY A N 1
ATOM 748 C CA . GLY A 1 100 ? 11.350 5.444 -1.574 1.00 91.94 100 GLY A CA 1
ATOM 749 C C . GLY A 1 100 ? 10.196 4.549 -1.113 1.00 91.94 100 GLY A C 1
ATOM 750 O O . GLY A 1 100 ? 10.076 4.163 0.051 1.00 91.94 100 GLY A O 1
ATOM 751 N N . LEU A 1 101 ? 9.302 4.246 -2.059 1.00 92.88 101 LEU A N 1
ATOM 752 C CA . LEU A 1 101 ? 8.082 3.468 -1.845 1.00 92.88 101 LEU A CA 1
ATOM 753 C C . LEU A 1 101 ? 8.060 2.255 -2.779 1.00 92.88 101 LEU A C 1
ATOM 755 O O . LEU A 1 101 ? 8.192 2.397 -3.994 1.00 92.88 101 LEU A O 1
ATOM 759 N N . MET A 1 102 ? 7.834 1.065 -2.219 1.00 93.88 102 MET A N 1
ATOM 760 C CA . MET A 1 102 ? 7.648 -0.162 -2.993 1.00 93.88 102 MET A CA 1
ATOM 761 C C . MET A 1 102 ? 6.164 -0.379 -3.305 1.00 93.88 102 MET A C 1
ATOM 763 O O . MET A 1 102 ? 5.362 -0.655 -2.416 1.00 93.88 102 MET A O 1
ATOM 767 N N . GLY A 1 103 ? 5.797 -0.270 -4.581 1.00 93.12 103 GLY A N 1
ATOM 768 C CA . GLY A 1 103 ? 4.426 -0.489 -5.036 1.00 93.12 103 GLY A CA 1
ATOM 769 C C . GLY A 1 103 ? 4.054 -1.974 -5.069 1.00 93.12 103 GLY A C 1
ATOM 770 O O . GLY A 1 103 ? 4.604 -2.737 -5.864 1.00 93.12 103 GLY A O 1
ATOM 771 N N . LEU A 1 104 ? 3.076 -2.362 -4.247 1.00 95.31 104 LEU A N 1
ATOM 772 C CA . LEU A 1 104 ? 2.523 -3.725 -4.184 1.00 95.31 104 LEU A CA 1
ATOM 773 C C . LEU A 1 104 ? 1.130 -3.840 -4.819 1.00 95.31 104 LEU A C 1
ATOM 775 O O . LEU A 1 104 ? 0.469 -4.866 -4.676 1.00 95.31 104 LEU A O 1
ATOM 779 N N . GLY A 1 105 ? 0.664 -2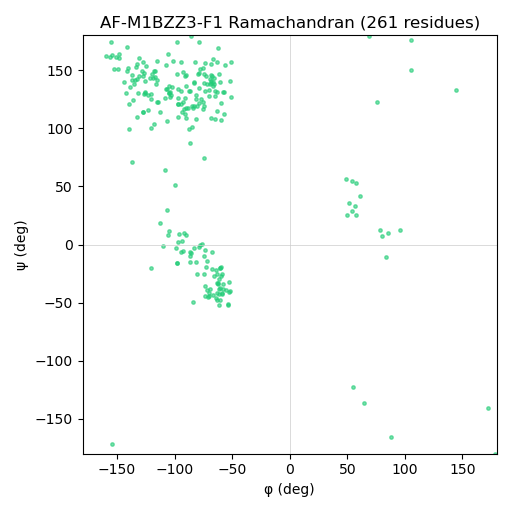.779 -5.481 1.00 93.19 105 GLY A N 1
ATOM 780 C CA . GLY A 1 105 ? -0.649 -2.737 -6.119 1.00 93.19 105 GLY A CA 1
ATOM 781 C C . GLY A 1 105 ? -0.816 -3.776 -7.239 1.00 93.19 105 GLY A C 1
ATOM 782 O O . GLY A 1 105 ? 0.159 -4.375 -7.690 1.00 93.19 105 GLY A O 1
ATOM 783 N N . PRO A 1 106 ? -2.043 -3.962 -7.736 1.00 92.31 106 PRO A N 1
ATOM 784 C CA . PRO A 1 106 ? -2.358 -4.948 -8.774 1.00 92.31 106 PRO A CA 1
ATOM 785 C C . PRO A 1 106 ? -1.930 -4.524 -10.192 1.00 92.31 106 PRO A C 1
ATOM 787 O O . PRO A 1 106 ? -2.165 -5.257 -11.147 1.00 92.31 106 PRO A O 1
ATOM 790 N N . GLY A 1 107 ? -1.328 -3.338 -10.346 1.00 92.06 107 GLY A N 1
ATOM 791 C CA . GLY A 1 107 ? -0.914 -2.791 -11.638 1.00 92.06 107 GLY A CA 1
ATOM 792 C C . GLY A 1 107 ? 0.213 -3.576 -12.316 1.00 92.06 107 GLY A C 1
ATOM 793 O O . GLY A 1 107 ? 0.991 -4.287 -11.679 1.00 92.06 107 GLY A O 1
ATOM 794 N N . GLU A 1 108 ? 0.337 -3.398 -13.629 1.00 93.00 108 GLU A N 1
ATOM 795 C CA . GLU A 1 108 ? 1.198 -4.217 -14.491 1.00 93.00 108 GLU A CA 1
ATOM 796 C C . GLU A 1 108 ? 2.700 -4.082 -14.206 1.00 93.00 108 GLU A C 1
ATOM 798 O O . GLU A 1 108 ? 3.449 -5.028 -14.470 1.00 93.00 108 GLU A O 1
ATOM 803 N N . ILE A 1 109 ? 3.114 -2.925 -13.677 1.00 94.31 109 ILE A N 1
ATOM 804 C CA . ILE A 1 109 ? 4.501 -2.579 -13.326 1.00 94.31 109 ILE A CA 1
ATOM 805 C C . ILE A 1 109 ? 4.830 -2.792 -11.842 1.00 94.31 109 ILE A C 1
ATOM 807 O O . ILE A 1 109 ? 5.935 -2.467 -11.414 1.00 94.31 109 ILE A O 1
ATOM 811 N N . SER A 1 110 ? 3.889 -3.290 -11.035 1.00 95.62 110 SER A N 1
ATOM 812 C CA . SER A 1 110 ? 4.148 -3.527 -9.615 1.00 95.62 110 SER A CA 1
ATOM 813 C C . SER A 1 110 ? 5.149 -4.665 -9.414 1.00 95.62 110 SER A C 1
ATOM 815 O O . SER A 1 110 ? 5.284 -5.559 -10.254 1.00 95.62 110 SER A O 1
ATOM 817 N N . VAL A 1 111 ? 5.837 -4.657 -8.271 1.00 97.06 111 VAL A N 1
ATOM 818 C CA . VAL A 1 111 ? 6.794 -5.717 -7.923 1.00 97.06 111 VAL A CA 1
ATOM 819 C C . VAL A 1 111 ? 6.166 -7.119 -8.005 1.00 97.06 111 VAL A C 1
ATOM 821 O O . VAL A 1 111 ? 6.734 -7.956 -8.710 1.00 97.06 111 VAL A O 1
ATOM 824 N N . PRO A 1 112 ? 5.003 -7.417 -7.380 1.00 96.81 112 PRO A N 1
ATOM 825 C CA . PRO A 1 112 ? 4.411 -8.754 -7.486 1.00 96.81 112 PRO A CA 1
ATOM 826 C C . PRO A 1 112 ? 4.048 -9.138 -8.932 1.00 96.81 112 PRO A C 1
ATOM 828 O O . PRO A 1 112 ? 4.283 -10.283 -9.326 1.00 96.81 112 PRO A O 1
ATOM 831 N N . SER A 1 113 ? 3.551 -8.198 -9.744 1.00 96.75 113 SER A N 1
ATOM 832 C CA . SER A 1 113 ? 3.221 -8.443 -11.155 1.00 96.75 113 SER A CA 1
ATOM 833 C C . SER A 1 113 ? 4.455 -8.787 -11.989 1.00 96.75 113 SER A C 1
ATOM 835 O O . SER A 1 113 ? 4.438 -9.750 -12.759 1.00 96.75 113 SER A O 1
ATOM 837 N N . LEU A 1 114 ? 5.543 -8.026 -11.839 1.00 97.31 114 LEU A N 1
ATOM 838 C CA . LEU A 1 114 ? 6.775 -8.227 -12.608 1.00 97.31 114 LEU A CA 1
ATOM 839 C C . LEU A 1 114 ? 7.499 -9.517 -12.216 1.00 97.31 114 LEU A C 1
ATOM 841 O O . LEU A 1 114 ? 7.979 -10.239 -13.096 1.00 97.31 114 LEU A O 1
ATOM 845 N N . LEU A 1 115 ? 7.512 -9.855 -10.924 1.00 96.75 115 LEU A N 1
ATOM 846 C CA . LEU A 1 115 ? 8.059 -11.126 -10.446 1.00 96.75 115 LEU A CA 1
ATOM 847 C C . LEU A 1 115 ? 7.299 -12.321 -11.029 1.00 96.75 115 LEU A C 1
ATOM 849 O O . LEU A 1 115 ? 7.918 -13.293 -11.467 1.00 96.75 115 LEU A O 1
ATOM 853 N N . ALA A 1 116 ? 5.969 -12.229 -11.083 1.00 96.81 116 ALA A N 1
ATOM 854 C CA . ALA A 1 116 ? 5.141 -13.291 -11.631 1.00 96.81 116 ALA A CA 1
ATOM 855 C C . ALA A 1 116 ? 5.276 -13.439 -13.149 1.00 96.81 116 ALA A C 1
ATOM 857 O O . ALA A 1 116 ? 5.450 -14.552 -13.645 1.00 96.81 116 ALA A O 1
ATOM 858 N N . LYS A 1 117 ? 5.266 -12.329 -13.894 1.00 95.69 117 LYS A N 1
ATOM 859 C CA . LYS A 1 117 ? 5.452 -12.333 -15.358 1.00 95.69 117 LYS A CA 1
ATOM 860 C C . LYS A 1 117 ? 6.821 -12.850 -15.781 1.00 95.69 117 LYS A C 1
ATOM 862 O O . LYS A 1 117 ? 6.931 -13.497 -16.816 1.00 95.69 117 LYS A O 1
ATOM 867 N N . SER A 1 118 ? 7.841 -12.591 -14.969 1.00 94.94 118 SER A N 1
ATOM 868 C CA . SER A 1 118 ? 9.197 -13.096 -15.197 1.00 94.94 118 SER A CA 1
ATOM 869 C C . SER A 1 118 ? 9.369 -14.562 -14.778 1.00 94.94 118 SER A C 1
ATOM 871 O O . SER A 1 118 ? 10.444 -15.127 -14.954 1.00 94.94 118 SER A O 1
ATOM 873 N N . GLY A 1 119 ? 8.325 -15.193 -14.227 1.00 94.50 119 GLY A N 1
ATOM 874 C CA . GLY A 1 119 ? 8.326 -16.608 -13.865 1.00 94.50 119 GLY A CA 1
ATOM 875 C C . GLY A 1 119 ? 9.054 -16.941 -12.562 1.00 94.50 119 GLY A C 1
ATOM 876 O O . GLY A 1 119 ? 9.279 -18.120 -12.302 1.00 94.50 119 GLY A O 1
ATOM 877 N N . PHE A 1 120 ? 9.409 -15.951 -11.732 1.00 93.56 120 PHE A N 1
ATOM 878 C CA . PHE A 1 120 ? 10.084 -16.218 -10.455 1.00 93.56 120 PHE A CA 1
ATOM 879 C C . PHE A 1 120 ? 9.152 -16.877 -9.441 1.00 93.56 120 PHE A C 1
ATOM 881 O O . PHE A 1 120 ? 9.559 -17.784 -8.720 1.00 93.56 120 PHE A O 1
ATOM 888 N N . VAL A 1 121 ? 7.907 -16.406 -9.366 1.00 94.94 121 VAL A N 1
ATOM 889 C CA . VAL A 1 121 ? 6.932 -16.815 -8.349 1.00 94.94 121 VAL A CA 1
ATOM 890 C C . VAL A 1 121 ? 5.499 -16.722 -8.885 1.00 94.94 121 VAL A C 1
ATOM 892 O O . VAL A 1 121 ? 5.254 -16.016 -9.859 1.00 94.94 121 VAL A O 1
ATOM 895 N N . PRO A 1 122 ? 4.510 -17.394 -8.273 1.00 95.75 122 PRO A N 1
ATOM 896 C CA . PRO A 1 122 ? 3.101 -17.118 -8.547 1.00 95.75 122 PRO A CA 1
ATOM 897 C C . PRO A 1 122 ? 2.730 -15.646 -8.303 1.00 95.75 122 PRO A C 1
ATOM 899 O O . PRO A 1 122 ? 3.335 -14.983 -7.464 1.00 95.75 122 PRO A O 1
ATOM 902 N N . HIS A 1 123 ? 1.689 -15.150 -8.986 1.00 96.31 123 HIS A N 1
ATOM 903 C CA . HIS A 1 123 ? 1.168 -13.795 -8.769 1.00 96.31 123 HIS A CA 1
ATOM 904 C C . HIS A 1 123 ? 0.371 -13.701 -7.459 1.00 96.31 123 HIS A C 1
ATOM 906 O O . HIS A 1 123 ? -0.860 -13.695 -7.439 1.00 96.31 123 HIS A O 1
ATOM 912 N N . SER A 1 124 ? 1.094 -13.701 -6.349 1.00 95.44 124 SER A N 1
ATOM 913 C CA . SER A 1 124 ? 0.574 -13.541 -4.999 1.00 95.44 124 SER A CA 1
ATOM 914 C C . SER A 1 124 ? 1.682 -13.021 -4.091 1.00 95.44 124 SER A C 1
ATOM 916 O O . SER A 1 124 ? 2.865 -13.093 -4.426 1.00 95.44 124 SER A O 1
ATOM 918 N N . PHE A 1 125 ? 1.310 -12.470 -2.945 1.00 96.25 125 PHE A N 1
ATOM 919 C CA . PHE A 1 125 ? 2.257 -12.124 -1.899 1.00 96.25 125 PHE A CA 1
ATOM 920 C C . PHE A 1 125 ? 1.556 -12.115 -0.543 1.00 96.25 125 PHE A C 1
ATOM 922 O O . PHE A 1 125 ? 0.326 -12.039 -0.470 1.00 96.25 125 PHE A O 1
ATOM 929 N N . SER A 1 126 ? 2.340 -12.153 0.527 1.00 95.19 126 SER A N 1
ATOM 930 C CA . SER A 1 126 ? 1.862 -11.932 1.886 1.00 95.19 126 SER A CA 1
ATOM 931 C C . SER A 1 126 ? 2.701 -10.878 2.602 1.00 95.19 126 SER A C 1
ATOM 933 O O . SER A 1 126 ? 3.889 -10.697 2.327 1.00 95.19 126 SER A O 1
ATOM 935 N N . LEU A 1 127 ? 2.048 -10.158 3.515 1.00 94.19 127 LEU A N 1
ATOM 936 C CA . LEU A 1 127 ? 2.668 -9.212 4.435 1.00 94.19 127 LEU A CA 1
ATOM 937 C C . LEU A 1 127 ? 2.499 -9.754 5.849 1.00 94.19 127 LEU A C 1
ATOM 939 O O . LEU A 1 127 ? 1.376 -9.976 6.304 1.00 94.19 127 LEU A O 1
ATOM 943 N N . CYS A 1 128 ? 3.610 -9.952 6.548 1.00 91.25 128 CYS A N 1
ATOM 944 C CA . CYS A 1 128 ? 3.612 -10.338 7.949 1.00 91.25 128 CYS A CA 1
ATOM 945 C C . CYS A 1 128 ? 4.297 -9.242 8.761 1.00 91.25 128 CYS A C 1
ATOM 947 O O . CYS A 1 128 ? 5.522 -9.112 8.736 1.00 91.25 128 CYS A O 1
ATOM 949 N N . PHE A 1 129 ? 3.505 -8.437 9.465 1.00 89.12 129 PHE A N 1
ATOM 950 C CA . PHE A 1 129 ? 4.026 -7.413 10.364 1.00 89.12 129 PHE A CA 1
ATOM 951 C C . PHE A 1 129 ? 4.435 -8.060 11.689 1.00 89.12 129 PHE A C 1
ATOM 953 O O . PHE A 1 129 ? 3.627 -8.677 12.385 1.00 89.12 129 PHE A O 1
ATOM 960 N N . GLY A 1 130 ? 5.716 -7.947 12.018 1.00 84.81 130 GLY A N 1
ATOM 961 C CA . GLY A 1 130 ? 6.289 -8.409 13.270 1.00 84.81 130 GLY A CA 1
ATOM 962 C C . GLY A 1 130 ? 6.153 -7.372 14.384 1.00 84.81 130 GLY A C 1
ATOM 963 O O . GLY A 1 130 ? 5.650 -6.263 14.209 1.00 84.81 130 GLY A O 1
ATOM 964 N N . LYS A 1 131 ? 6.644 -7.733 15.571 1.00 78.81 131 LYS A N 1
ATOM 965 C CA . LYS A 1 131 ? 6.781 -6.781 16.681 1.00 78.81 131 LYS A CA 1
ATOM 966 C C . LYS A 1 131 ? 7.949 -5.827 16.407 1.00 78.81 131 LYS A C 1
ATOM 968 O O . LYS A 1 131 ? 8.891 -6.186 15.702 1.00 78.81 131 LYS A O 1
ATOM 973 N N . SER A 1 132 ? 7.918 -4.641 17.014 1.00 78.81 132 SER A N 1
ATOM 974 C CA . SER A 1 132 ? 9.062 -3.715 17.046 1.00 78.81 132 SER A CA 1
ATOM 975 C C . SER A 1 132 ? 9.589 -3.307 15.661 1.00 78.81 132 SER A C 1
ATOM 977 O O . SER A 1 132 ? 10.779 -3.440 15.393 1.00 78.81 132 SER A O 1
ATOM 979 N N . ASN A 1 133 ? 8.709 -2.815 14.781 1.00 76.56 133 ASN A N 1
ATOM 980 C CA . ASN A 1 133 ? 9.057 -2.310 13.440 1.00 76.56 133 ASN A CA 1
ATOM 981 C C . ASN A 1 133 ? 9.770 -3.335 12.536 1.00 76.56 133 ASN A C 1
ATOM 983 O O . ASN A 1 133 ? 10.511 -2.960 11.630 1.00 76.56 133 ASN A O 1
ATOM 987 N N . SER A 1 134 ? 9.558 -4.627 12.786 1.00 89.50 134 SER A N 1
ATOM 988 C CA . SER A 1 134 ? 10.037 -5.712 11.932 1.00 89.50 134 SER A CA 1
ATOM 989 C C . SER A 1 134 ? 8.881 -6.319 11.146 1.00 89.50 134 SER A C 1
ATOM 991 O O . SER A 1 134 ? 7.713 -6.125 11.477 1.00 89.50 134 SER A O 1
ATOM 993 N N . GLY A 1 135 ? 9.195 -7.070 10.101 1.00 91.56 135 GLY A N 1
ATOM 994 C CA . GLY A 1 135 ? 8.203 -7.782 9.315 1.00 91.56 135 GLY A CA 1
ATOM 995 C C . GLY A 1 135 ? 8.852 -8.528 8.164 1.00 91.56 135 GLY A C 1
ATOM 996 O O . GLY A 1 135 ? 10.073 -8.509 7.994 1.00 91.56 135 GLY A O 1
ATOM 997 N N . THR A 1 136 ? 8.038 -9.213 7.377 1.00 91.81 136 THR A N 1
ATOM 998 C CA . THR A 1 136 ? 8.500 -9.916 6.182 1.00 91.81 136 THR A CA 1
ATOM 999 C C . THR A 1 136 ? 7.449 -9.829 5.090 1.00 91.81 136 THR A C 1
ATOM 1001 O O . THR A 1 136 ? 6.249 -9.926 5.355 1.00 91.81 136 THR A O 1
ATOM 1004 N N . ILE A 1 137 ? 7.923 -9.639 3.863 1.00 94.31 137 ILE A N 1
ATOM 1005 C CA . ILE A 1 137 ? 7.124 -9.721 2.646 1.00 94.31 137 ILE A CA 1
ATOM 1006 C C . ILE A 1 137 ? 7.541 -11.003 1.936 1.00 94.31 137 ILE A C 1
ATOM 1008 O O . ILE A 1 137 ? 8.730 -11.196 1.679 1.00 94.31 137 ILE A O 1
ATOM 1012 N N . PHE A 1 138 ? 6.581 -11.866 1.621 1.00 94.81 138 PHE A N 1
ATOM 1013 C CA . PHE A 1 138 ? 6.831 -13.078 0.845 1.00 94.81 138 PHE A CA 1
ATOM 1014 C C . PHE A 1 138 ? 6.145 -12.956 -0.507 1.00 94.81 138 PHE A C 1
ATOM 1016 O O . PHE A 1 138 ? 4.920 -12.929 -0.579 1.00 94.81 138 PHE A O 1
ATOM 1023 N N . PHE A 1 139 ? 6.921 -12.898 -1.586 1.00 96.00 139 PHE A N 1
ATOM 1024 C CA . PHE A 1 139 ? 6.384 -12.966 -2.944 1.00 96.00 139 PHE A CA 1
ATOM 1025 C C . PHE A 1 139 ? 6.167 -14.429 -3.347 1.00 96.00 139 PHE A C 1
ATOM 1027 O O . PHE A 1 139 ? 6.980 -15.293 -3.031 1.00 96.00 139 PHE A O 1
ATOM 1034 N N . GLY A 1 140 ? 5.058 -14.720 -4.021 1.00 94.75 140 GLY A N 1
ATOM 1035 C CA . GLY A 1 140 ? 4.633 -16.077 -4.370 1.00 94.75 140 GLY A CA 1
ATOM 1036 C C . GLY A 1 140 ? 3.886 -16.828 -3.279 1.00 94.75 140 GLY A C 1
ATOM 1037 O O . GLY A 1 140 ? 3.305 -17.879 -3.562 1.00 94.75 140 GLY A O 1
ATOM 1038 N N . ASP A 1 141 ? 3.873 -16.304 -2.053 1.00 94.25 141 ASP A N 1
ATOM 1039 C CA . ASP A 1 141 ? 3.150 -16.929 -0.955 1.00 94.25 141 ASP A CA 1
ATOM 1040 C C . ASP A 1 141 ? 1.641 -16.866 -1.210 1.00 94.25 141 ASP A C 1
ATOM 1042 O O . ASP A 1 141 ? 1.100 -15.852 -1.661 1.00 94.25 141 ASP A O 1
ATOM 1046 N N . LYS A 1 142 ? 0.968 -17.984 -0.953 1.00 91.06 142 LYS A N 1
ATOM 1047 C CA . LYS A 1 142 ? -0.489 -18.129 -1.061 1.00 91.06 142 LYS A CA 1
ATOM 1048 C C . LYS A 1 142 ? -1.140 -18.272 0.307 1.00 91.06 142 LYS A C 1
ATOM 1050 O O . LYS A 1 142 ? -2.364 -18.373 0.368 1.00 91.06 142 LYS A O 1
ATOM 1055 N N . GLY A 1 143 ? -0.343 -18.268 1.374 1.00 89.56 143 GLY A N 1
ATOM 1056 C CA . GLY A 1 143 ? -0.760 -18.577 2.726 1.00 89.56 143 GLY A CA 1
ATOM 1057 C C . GLY A 1 143 ? -1.136 -20.054 2.912 1.00 89.56 143 GLY A C 1
ATOM 1058 O O . GLY A 1 143 ? -1.089 -20.851 1.969 1.00 89.56 143 GLY A O 1
ATOM 1059 N N . PRO A 1 144 ? -1.517 -20.443 4.137 1.00 89.44 144 PRO A N 1
ATOM 1060 C CA . PRO A 1 144 ? -1.931 -21.808 4.450 1.00 89.44 144 PRO A CA 1
ATOM 1061 C C . PRO A 1 144 ? -3.177 -22.239 3.665 1.00 89.44 144 PRO A C 1
ATOM 1063 O O . PRO A 1 144 ? -4.094 -21.444 3.454 1.00 89.44 144 PRO A O 1
ATOM 1066 N N . GLU A 1 145 ? -3.275 -23.523 3.307 1.00 87.12 145 GLU A N 1
ATOM 1067 C CA . GLU A 1 145 ? -4.421 -24.058 2.546 1.00 87.12 145 GLU A CA 1
ATOM 1068 C C . GLU A 1 145 ? -5.773 -23.833 3.244 1.00 87.12 145 GLU A C 1
ATOM 1070 O O . GLU A 1 145 ? -6.793 -23.589 2.598 1.00 87.12 145 GLU A O 1
ATOM 1075 N N . ASN A 1 146 ? -5.775 -23.881 4.577 1.00 88.12 146 ASN A N 1
ATOM 1076 C CA . ASN A 1 146 ? -6.959 -23.752 5.423 1.00 88.12 146 ASN A CA 1
ATOM 1077 C C . ASN A 1 146 ? -7.247 -22.309 5.872 1.00 88.12 146 ASN A C 1
ATOM 1079 O O . ASN A 1 146 ? -8.093 -22.097 6.746 1.00 88.12 146 ASN A O 1
ATOM 1083 N N . GLN A 1 147 ? -6.559 -21.311 5.313 1.00 87.94 147 GLN A N 1
ATOM 1084 C CA . GLN A 1 147 ? -6.797 -19.925 5.690 1.00 87.94 147 GLN A CA 1
ATOM 1085 C C . GLN A 1 147 ? -8.179 -19.438 5.228 1.00 87.94 147 GLN A C 1
ATOM 1087 O O . GLN A 1 147 ? -8.681 -19.780 4.149 1.00 87.94 147 GLN A O 1
ATOM 1092 N N . ARG A 1 148 ? -8.778 -18.569 6.041 1.00 87.94 148 ARG A N 1
ATOM 1093 C CA . ARG A 1 148 ? -9.994 -17.835 5.680 1.00 87.94 148 ARG A CA 1
ATOM 1094 C C . ARG A 1 148 ? -9.654 -16.769 4.644 1.00 87.94 148 ARG A C 1
ATOM 1096 O O . ARG A 1 148 ? -8.637 -16.095 4.773 1.00 87.94 148 ARG A O 1
ATOM 1103 N N . ARG A 1 149 ? -10.499 -16.614 3.624 1.00 89.19 149 ARG A N 1
ATOM 1104 C CA . ARG A 1 149 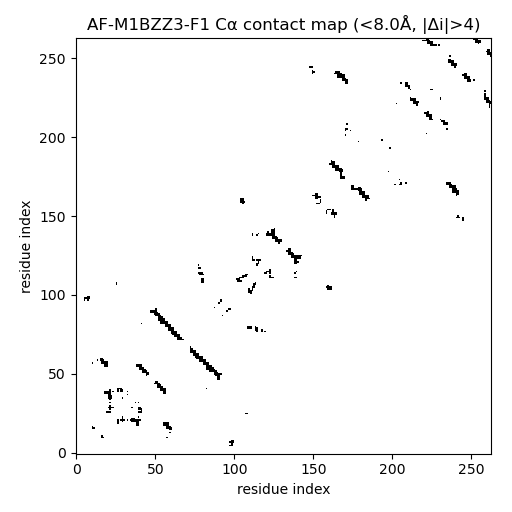? -10.266 -15.692 2.503 1.00 89.19 149 ARG A CA 1
ATOM 1105 C C . ARG A 1 149 ? -11.523 -14.899 2.195 1.00 89.19 149 ARG A C 1
ATOM 1107 O O . ARG A 1 149 ? -12.616 -15.455 2.216 1.00 89.19 149 ARG A O 1
ATOM 1114 N N . SER A 1 150 ? -11.338 -13.628 1.863 1.00 91.06 150 SER A N 1
ATOM 1115 C CA . SER A 1 150 ? -12.355 -12.794 1.229 1.00 91.06 150 SER A CA 1
ATOM 1116 C C . SER A 1 150 ? -11.850 -12.386 -0.148 1.00 91.06 150 SER A C 1
ATOM 1118 O O . SER A 1 150 ? -10.651 -12.173 -0.326 1.00 91.06 150 SER A O 1
ATOM 1120 N N . SER A 1 151 ? -12.752 -12.289 -1.119 1.00 91.69 151 SER A N 1
ATOM 1121 C CA . SER A 1 151 ? -12.416 -11.794 -2.452 1.00 91.69 151 SER A CA 1
ATOM 1122 C C . SER A 1 151 ? -12.224 -10.282 -2.434 1.00 91.69 151 SER A C 1
ATOM 1124 O O . SER A 1 151 ? -12.916 -9.577 -1.694 1.00 91.69 151 SER A O 1
ATOM 1126 N N . PHE A 1 152 ? -11.318 -9.796 -3.282 1.00 93.75 152 PHE A N 1
ATOM 1127 C CA . PHE A 1 152 ? -11.263 -8.379 -3.612 1.00 93.75 152 PHE A CA 1
ATOM 1128 C C . PHE A 1 152 ? -12.437 -8.000 -4.519 1.00 93.75 152 PHE A C 1
ATOM 1130 O O . PHE A 1 152 ? -12.863 -8.792 -5.366 1.00 93.75 152 PHE A O 1
ATOM 1137 N N . VAL A 1 153 ? -12.951 -6.788 -4.343 1.00 94.56 153 VAL A N 1
ATOM 1138 C CA . VAL A 1 153 ? -14.044 -6.206 -5.130 1.00 94.56 153 VAL A CA 1
ATOM 1139 C C . VAL A 1 153 ? -13.545 -4.997 -5.914 1.00 94.56 153 VAL A C 1
ATOM 1141 O O . VAL A 1 153 ? -12.529 -4.400 -5.564 1.00 94.56 153 VAL A O 1
ATOM 1144 N N . SER A 1 154 ? -14.245 -4.646 -6.991 1.00 93.44 154 SER A N 1
ATOM 1145 C CA . SER A 1 154 ? -13.924 -3.446 -7.760 1.00 93.44 154 SER A CA 1
ATOM 1146 C C . SER A 1 154 ? -14.370 -2.188 -7.017 1.00 93.44 154 SER A C 1
ATOM 1148 O O . SER A 1 154 ? -15.504 -2.143 -6.532 1.00 93.44 154 SER A O 1
ATOM 1150 N N . LEU A 1 155 ? -13.538 -1.151 -7.039 1.00 89.31 155 LEU A N 1
ATOM 1151 C CA . LEU A 1 155 ? -13.915 0.209 -6.662 1.00 89.31 155 LEU A CA 1
ATOM 1152 C C . LEU A 1 155 ? -14.245 0.983 -7.941 1.00 89.31 155 LEU A C 1
ATOM 1154 O O . LEU A 1 155 ? -13.414 1.043 -8.846 1.00 89.31 155 LEU A O 1
ATOM 1158 N N . ASP A 1 156 ? -15.469 1.500 -8.054 1.00 87.38 156 ASP A N 1
ATOM 1159 C CA . ASP A 1 156 ? -15.959 2.218 -9.244 1.00 87.38 156 ASP A CA 1
ATOM 1160 C C . ASP A 1 156 ? -15.750 1.454 -10.570 1.00 87.38 156 ASP A C 1
ATOM 1162 O O . ASP A 1 156 ? -15.455 2.023 -11.619 1.00 87.38 156 ASP A O 1
ATOM 1166 N N . GLY A 1 157 ? -15.886 0.124 -10.518 1.00 88.25 157 GLY A N 1
ATOM 1167 C CA . GLY A 1 157 ? -15.699 -0.764 -11.670 1.00 88.25 157 GLY A CA 1
ATOM 1168 C C . GLY A 1 157 ? -14.240 -1.084 -12.010 1.00 88.25 157 GLY A C 1
ATOM 1169 O O . GLY A 1 157 ? -13.989 -1.743 -13.018 1.00 88.25 157 GLY A O 1
ATOM 1170 N N . ASN A 1 158 ? -13.280 -0.667 -11.179 1.00 86.06 158 ASN A N 1
ATOM 1171 C CA . ASN A 1 158 ? -11.855 -0.879 -11.404 1.00 86.06 158 ASN A CA 1
ATOM 1172 C C . ASN A 1 158 ? -11.192 -1.705 -10.281 1.00 86.06 158 ASN A C 1
ATOM 1174 O O . ASN A 1 158 ? -11.556 -1.609 -9.110 1.00 86.06 158 ASN A O 1
ATOM 1178 N N . TYR A 1 159 ? -10.188 -2.507 -10.641 1.00 88.56 159 TYR A N 1
ATOM 1179 C CA . TYR A 1 159 ? -9.389 -3.348 -9.743 1.00 88.56 159 TYR A CA 1
ATOM 1180 C C . TYR A 1 159 ? -7.978 -2.790 -9.524 1.00 88.56 159 TYR A C 1
ATOM 1182 O O . TYR A 1 159 ? -7.046 -3.540 -9.272 1.00 88.56 159 TYR A O 1
ATOM 1190 N N . ASN A 1 160 ? -7.807 -1.470 -9.600 1.00 87.19 160 ASN A N 1
ATOM 1191 C CA . ASN A 1 160 ? -6.508 -0.810 -9.429 1.00 87.19 160 ASN A CA 1
ATOM 1192 C C . ASN A 1 160 ? -6.004 -0.767 -7.976 1.00 87.19 160 ASN A C 1
ATOM 1194 O O . ASN A 1 160 ? -4.892 -0.309 -7.720 1.00 87.19 160 ASN A O 1
ATOM 1198 N N . THR A 1 161 ? -6.806 -1.226 -7.016 1.00 91.56 161 THR A N 1
ATOM 1199 C CA . THR A 1 161 ? -6.439 -1.271 -5.602 1.00 91.56 161 THR A CA 1
ATOM 1200 C C . THR A 1 161 ? -7.109 -2.446 -4.891 1.00 91.56 161 THR A C 1
ATOM 1202 O O . THR A 1 161 ? -8.059 -3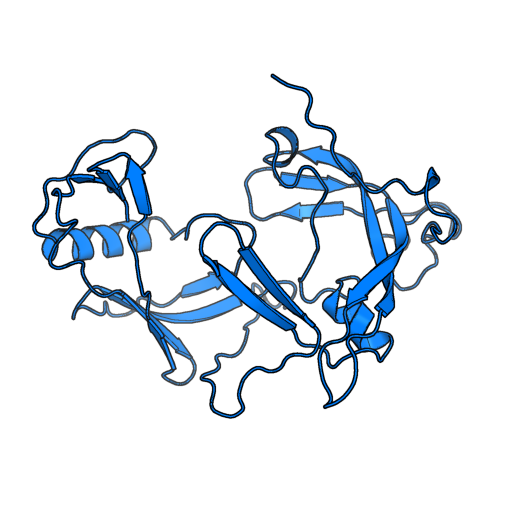.038 -5.405 1.00 91.56 161 THR A O 1
ATOM 1205 N N . TYR A 1 162 ? -6.614 -2.795 -3.706 1.00 94.69 162 TYR A N 1
ATOM 1206 C CA . TYR A 1 162 ? -7.149 -3.888 -2.902 1.00 94.69 162 TYR A CA 1
ATOM 1207 C C . TYR A 1 162 ? -8.323 -3.394 -2.062 1.00 94.69 162 TYR A C 1
ATOM 1209 O O . TYR A 1 162 ? -8.132 -2.762 -1.025 1.00 94.69 162 TYR A O 1
ATOM 1217 N N . VAL A 1 163 ? -9.545 -3.688 -2.503 1.00 95.44 163 VAL A N 1
ATOM 1218 C CA . VAL A 1 163 ? -10.772 -3.365 -1.763 1.00 95.44 163 VAL A CA 1
ATOM 1219 C C . VAL A 1 163 ? -11.485 -4.641 -1.360 1.00 95.44 163 VAL A C 1
ATOM 1221 O O . VAL A 1 163 ? -11.591 -5.572 -2.156 1.00 95.44 163 VAL A O 1
ATOM 1224 N N . VAL A 1 164 ? -11.993 -4.689 -0.133 1.00 95.31 164 VAL A N 1
ATOM 1225 C CA . VAL A 1 164 ? -12.833 -5.783 0.368 1.00 95.31 164 VAL A CA 1
ATOM 1226 C C . VAL A 1 164 ? -14.219 -5.270 0.739 1.00 95.31 164 VAL A C 1
ATOM 1228 O O . VAL A 1 164 ? -14.380 -4.134 1.182 1.00 95.31 164 VAL A O 1
ATOM 1231 N N . GLU A 1 165 ? -15.221 -6.131 0.587 1.00 94.56 165 GLU A N 1
ATOM 1232 C CA . GLU A 1 165 ? -16.584 -5.844 1.030 1.00 94.56 165 GLU A CA 1
ATOM 1233 C C . GLU A 1 165 ? -16.736 -6.187 2.517 1.00 94.56 165 GLU A C 1
ATOM 1235 O O . GLU A 1 165 ? -16.614 -7.354 2.915 1.00 94.56 165 GLU A O 1
ATOM 1240 N N . VAL A 1 166 ? -17.036 -5.180 3.336 1.00 94.62 166 VAL A N 1
ATOM 1241 C CA . VAL A 1 166 ? -17.461 -5.353 4.726 1.00 94.62 166 VAL A CA 1
ATOM 1242 C C . VAL A 1 166 ? -18.982 -5.369 4.739 1.00 94.62 166 VAL A C 1
ATOM 1244 O O . VAL A 1 166 ? -19.622 -4.364 4.458 1.00 94.62 166 VAL A O 1
ATOM 1247 N N . GLN A 1 167 ? -19.579 -6.501 5.098 1.00 93.31 167 GLN A N 1
ATOM 1248 C CA . GLN A 1 167 ? -21.032 -6.634 5.209 1.00 93.31 167 GLN A CA 1
ATOM 1249 C C . GLN A 1 167 ? -21.561 -5.921 6.455 1.00 93.31 167 GLN A C 1
ATOM 1251 O O . GLN A 1 167 ? -22.565 -5.214 6.391 1.00 93.31 167 GLN A O 1
ATOM 1256 N N . HIS A 1 168 ? -20.877 -6.111 7.587 1.00 92.94 168 HIS A N 1
ATOM 1257 C CA . HIS A 1 168 ? -21.223 -5.513 8.874 1.00 92.94 168 HIS A CA 1
ATOM 1258 C C . HIS A 1 168 ? -19.978 -5.340 9.745 1.00 92.94 168 HIS A C 1
ATOM 1260 O O . HIS A 1 168 ? -19.062 -6.159 9.690 1.00 92.94 168 HIS A O 1
ATOM 1266 N N . TYR A 1 169 ? -19.974 -4.343 10.624 1.00 94.56 169 TYR A N 1
ATOM 1267 C CA . TYR A 1 169 ? -19.029 -4.274 11.742 1.00 94.56 169 TYR A CA 1
ATOM 1268 C C . TYR A 1 169 ? -19.745 -4.562 13.064 1.00 94.56 169 TYR A C 1
ATOM 1270 O O . TYR A 1 169 ? -20.952 -4.347 13.193 1.00 94.56 169 TYR A O 1
ATOM 1278 N N . CYS A 1 170 ? -18.999 -5.043 14.056 1.00 95.12 170 CYS A N 1
ATOM 1279 C CA . CYS A 1 170 ? -19.506 -5.247 15.408 1.00 95.12 170 CYS A CA 1
ATOM 1280 C C . CYS A 1 170 ? -18.541 -4.682 16.450 1.00 95.12 170 CYS A C 1
ATOM 1282 O O . CYS A 1 170 ? -17.323 -4.831 16.314 1.00 95.12 170 CYS A O 1
ATOM 1284 N N . VAL A 1 171 ? -19.108 -4.109 17.512 1.00 94.94 171 VAL A N 1
ATOM 1285 C CA . VAL A 1 171 ? -18.403 -3.631 18.707 1.00 94.94 171 VAL A CA 1
ATOM 1286 C C . VAL A 1 171 ? -18.996 -4.342 19.925 1.00 94.94 171 VAL A C 1
ATOM 1288 O O . VAL A 1 171 ? -20.186 -4.223 20.226 1.00 94.94 171 VAL A O 1
ATOM 1291 N N . GLY A 1 172 ? -18.180 -5.151 20.592 1.00 92.06 172 GLY A N 1
ATOM 1292 C CA . GLY A 1 172 ? -18.620 -6.133 21.579 1.00 92.06 172 GLY A CA 1
ATOM 1293 C C . GLY A 1 172 ? -19.663 -7.090 21.000 1.00 92.06 172 GLY A C 1
ATOM 1294 O O . GLY A 1 172 ? -19.428 -7.760 19.991 1.00 92.06 172 GLY A O 1
ATOM 1295 N N . GLY A 1 173 ? -20.833 -7.137 21.641 1.00 91.06 173 GLY A N 1
ATOM 1296 C CA . GLY A 1 173 ? -21.994 -7.908 21.182 1.00 91.06 173 GLY A CA 1
ATOM 1297 C C . GLY A 1 173 ? -22.895 -7.181 20.175 1.00 91.06 173 GLY A C 1
ATOM 1298 O O . GLY A 1 173 ? -23.813 -7.797 19.635 1.00 91.06 173 GLY A O 1
ATOM 1299 N N . THR A 1 174 ? -22.657 -5.895 19.912 1.00 94.50 174 THR A N 1
ATOM 1300 C CA . THR A 1 174 ? -23.541 -5.055 19.096 1.00 94.50 174 THR A CA 1
ATOM 1301 C C . THR A 1 174 ? -23.082 -5.032 17.641 1.00 94.50 174 THR A C 1
ATOM 1303 O O . THR A 1 174 ? -21.980 -4.581 17.338 1.00 94.50 174 THR A O 1
ATOM 1306 N N . CYS A 1 175 ? -23.950 -5.466 16.726 1.00 93.38 175 CYS A N 1
ATOM 1307 C CA . CYS A 1 175 ? -23.729 -5.414 15.278 1.00 93.38 175 CYS A CA 1
ATOM 1308 C C . CYS A 1 175 ? -24.846 -4.577 14.628 1.00 93.38 175 CYS A C 1
ATOM 1310 O O . CYS A 1 175 ? -25.964 -5.084 14.470 1.00 93.38 175 CYS A O 1
ATOM 1312 N N . PRO A 1 176 ? -24.609 -3.296 14.287 1.00 88.62 176 PRO A N 1
ATOM 1313 C CA . PRO A 1 176 ? -25.644 -2.448 13.708 1.00 88.62 176 PRO A CA 1
ATOM 1314 C C . PRO A 1 176 ? -26.168 -3.018 12.384 1.00 88.62 176 PRO A C 1
ATOM 1316 O O . PRO A 1 176 ? -25.397 -3.501 11.552 1.00 88.62 176 PRO A O 1
ATOM 1319 N N . LYS A 1 177 ? -27.486 -2.941 12.168 1.00 81.81 177 LYS A N 1
ATOM 1320 C CA . LYS A 1 177 ? -28.101 -3.294 10.879 1.00 81.81 177 LYS A CA 1
ATOM 1321 C C . LYS A 1 177 ? -27.667 -2.279 9.815 1.00 81.81 177 LYS A C 1
ATOM 1323 O O . LYS A 1 177 ? -27.541 -1.104 10.134 1.00 81.81 177 LYS A O 1
ATOM 1328 N N . GLN A 1 178 ? -27.478 -2.733 8.571 1.00 83.44 178 GLN A N 1
ATOM 1329 C CA . GLN A 1 178 ? -27.080 -1.880 7.434 1.00 83.44 178 GLN A CA 1
ATOM 1330 C C . GLN A 1 178 ? -25.807 -1.065 7.719 1.00 83.44 178 GLN A C 1
ATOM 1332 O O . GLN A 1 178 ? -25.777 0.157 7.637 1.00 83.44 178 GLN A O 1
ATOM 1337 N N . SER A 1 179 ? -24.753 -1.776 8.101 1.00 89.56 179 SER A N 1
ATOM 1338 C CA . SER A 1 179 ? -23.447 -1.226 8.474 1.00 89.56 179 SER A CA 1
ATOM 1339 C C . SER A 1 179 ? -22.347 -1.588 7.476 1.00 89.56 179 SER A C 1
ATOM 1341 O O . SER A 1 179 ? -21.170 -1.555 7.826 1.00 89.56 179 SER A O 1
ATOM 1343 N N . GLY A 1 180 ? -22.741 -1.984 6.265 1.00 91.06 180 GLY A N 1
ATOM 1344 C CA . GLY A 1 180 ? -21.818 -2.426 5.232 1.00 91.06 180 GLY A CA 1
ATOM 1345 C C . GLY A 1 180 ? -21.133 -1.263 4.526 1.00 91.06 180 GLY A C 1
ATOM 1346 O O . GLY A 1 180 ? -21.709 -0.183 4.395 1.00 91.06 180 GLY A O 1
ATOM 1347 N N . PHE A 1 181 ? -19.894 -1.491 4.104 1.00 92.81 181 PHE A N 1
ATOM 1348 C CA . PHE A 1 181 ? -19.077 -0.545 3.354 1.00 92.81 181 PHE A CA 1
ATOM 1349 C C . PHE A 1 181 ? -17.948 -1.277 2.622 1.00 92.81 181 PHE A C 1
ATOM 1351 O O . PHE A 1 181 ? -17.569 -2.396 2.969 1.00 92.81 181 PHE A O 1
ATOM 1358 N N . GLN A 1 182 ? -17.367 -0.611 1.632 1.00 93.50 182 GLN A N 1
ATOM 1359 C CA . GLN A 1 182 ? -16.141 -1.063 0.990 1.00 93.50 182 GLN A CA 1
ATOM 1360 C C . GLN A 1 182 ? -14.927 -0.529 1.747 1.00 93.50 182 GLN A C 1
ATOM 1362 O O . GLN A 1 182 ? -14.865 0.657 2.074 1.00 93.50 182 GLN A O 1
ATOM 1367 N N . ALA A 1 183 ? -13.967 -1.404 2.033 1.00 94.31 183 ALA A N 1
ATOM 1368 C CA . ALA A 1 183 ? -12.757 -1.063 2.768 1.00 94.31 183 ALA A CA 1
ATOM 1369 C C . ALA A 1 183 ? -11.523 -1.225 1.879 1.00 94.31 183 ALA A C 1
ATOM 1371 O O . ALA A 1 183 ? -11.254 -2.315 1.369 1.00 94.31 183 ALA A O 1
ATOM 1372 N N . LEU A 1 184 ? -10.763 -0.141 1.728 1.00 94.00 184 LEU A N 1
ATOM 1373 C CA . LEU A 1 184 ? -9.429 -0.164 1.139 1.00 94.00 184 LEU A CA 1
ATOM 1374 C C . LEU A 1 184 ? -8.462 -0.859 2.108 1.00 94.00 184 LEU A C 1
ATOM 1376 O O . LEU A 1 184 ? -8.373 -0.482 3.276 1.00 94.00 184 LEU A O 1
ATOM 1380 N N . VAL A 1 185 ? -7.726 -1.856 1.622 1.00 93.88 185 VAL A N 1
ATOM 1381 C CA . VAL A 1 185 ? -6.635 -2.492 2.365 1.00 93.88 185 VAL A CA 1
ATOM 1382 C C . VAL A 1 185 ? -5.351 -1.739 2.043 1.00 93.88 185 VAL A C 1
ATOM 1384 O O . VAL A 1 185 ? -4.836 -1.831 0.930 1.00 93.88 185 VAL A O 1
ATOM 1387 N N . ASP A 1 186 ? -4.850 -0.990 3.021 1.00 91.94 186 ASP A N 1
ATOM 1388 C CA . ASP A 1 186 ? -3.706 -0.098 2.859 1.00 91.94 186 ASP A CA 1
ATOM 1389 C C . ASP A 1 186 ? -2.609 -0.396 3.888 1.00 91.94 186 ASP A C 1
ATOM 1391 O O . ASP A 1 186 ? -2.869 -0.484 5.086 1.00 91.94 186 ASP A O 1
ATOM 1395 N N . SER A 1 187 ? -1.373 -0.541 3.408 1.00 91.00 187 SER A N 1
ATOM 1396 C CA . SER A 1 187 ? -0.172 -0.660 4.245 1.00 91.00 187 SER A CA 1
ATOM 1397 C C . SER A 1 187 ? 0.594 0.661 4.383 1.00 91.00 187 SER A C 1
ATOM 1399 O O . SER A 1 187 ? 1.628 0.690 5.046 1.00 91.00 187 SER A O 1
ATOM 1401 N N . GLY A 1 188 ? 0.145 1.729 3.714 1.00 88.00 188 GLY A N 1
ATOM 1402 C CA . GLY A 1 188 ? 0.746 3.063 3.757 1.00 88.00 188 GLY A CA 1
ATOM 1403 C C . GLY A 1 188 ? 0.256 3.943 4.910 1.00 88.00 188 GLY A C 1
ATOM 1404 O O . GLY A 1 188 ? 0.906 4.942 5.217 1.00 88.00 188 GLY A O 1
ATOM 1405 N N . SER A 1 189 ? -0.849 3.579 5.564 1.00 86.94 189 SER A N 1
ATOM 1406 C CA . SER A 1 189 ? -1.442 4.321 6.681 1.00 86.94 189 SER A CA 1
ATOM 1407 C C . SER A 1 189 ? -1.180 3.651 8.030 1.00 86.94 189 SER A C 1
ATOM 1409 O O . SER A 1 189 ? -1.360 2.446 8.187 1.00 86.94 189 SER A O 1
ATOM 1411 N N . SER A 1 190 ? -0.818 4.449 9.040 1.00 84.88 190 SER A N 1
ATOM 1412 C CA . SER A 1 190 ? -0.586 3.957 10.410 1.00 84.88 190 SER A CA 1
ATOM 1413 C C . SER A 1 190 ? -1.872 3.611 11.170 1.00 84.88 190 SER A C 1
ATOM 1415 O O . SER A 1 190 ? -1.835 2.808 12.099 1.00 84.88 190 SER A O 1
ATOM 1417 N N . PHE A 1 191 ? -2.998 4.227 10.799 1.00 88.62 191 PHE A N 1
ATOM 1418 C CA . PHE A 1 191 ? -4.292 4.080 11.469 1.00 88.62 191 PHE A CA 1
ATOM 1419 C C . PHE A 1 191 ? -5.390 3.703 10.477 1.00 88.62 191 PHE A C 1
ATOM 1421 O O . PHE A 1 191 ? -5.294 3.979 9.281 1.00 88.62 191 PHE A O 1
ATOM 1428 N N . THR A 1 192 ? -6.458 3.089 10.990 1.00 91.94 192 THR A N 1
ATOM 1429 C CA . THR A 1 192 ? -7.670 2.836 10.205 1.00 91.94 192 THR A CA 1
ATOM 1430 C C . THR A 1 192 ? -8.527 4.094 10.164 1.00 91.94 192 THR A C 1
ATOM 1432 O O . THR A 1 192 ? -8.925 4.610 11.205 1.00 91.94 192 THR A O 1
ATOM 1435 N N . PHE A 1 193 ? -8.863 4.551 8.961 1.00 91.00 193 PHE A N 1
ATOM 1436 C CA . PHE A 1 193 ? -9.773 5.672 8.754 1.00 91.00 193 PHE A CA 1
ATOM 1437 C C . PHE A 1 193 ? -11.181 5.158 8.462 1.00 91.00 193 PHE A C 1
ATOM 1439 O O . PHE A 1 193 ? -11.373 4.251 7.654 1.00 91.00 193 PHE A O 1
ATOM 1446 N N . LEU A 1 194 ? -12.175 5.748 9.123 1.00 91.69 194 LEU A N 1
ATOM 1447 C CA . LEU A 1 194 ? -13.586 5.426 8.932 1.00 91.69 194 LEU A CA 1
ATOM 1448 C C . LEU A 1 194 ? -14.333 6.672 8.441 1.00 91.69 194 LEU A C 1
ATOM 1450 O O . LEU A 1 194 ? -14.052 7.770 8.928 1.00 91.69 194 LEU A O 1
ATOM 1454 N N . PRO A 1 195 ? -15.324 6.524 7.540 1.00 90.31 195 PRO A N 1
ATOM 1455 C CA . PRO A 1 195 ? -16.249 7.608 7.226 1.00 90.31 195 PRO A CA 1
ATOM 1456 C C . PRO A 1 195 ? -16.867 8.170 8.507 1.00 90.31 195 PRO A C 1
ATOM 1458 O O . PRO A 1 195 ? -17.212 7.397 9.403 1.00 90.31 195 PRO A O 1
ATOM 1461 N N . SER A 1 196 ? -17.046 9.490 8.592 1.00 90.00 196 SER A N 1
ATOM 1462 C CA . SER A 1 196 ? -17.437 10.166 9.839 1.00 90.00 196 SER A CA 1
ATOM 1463 C C . SER A 1 196 ? -18.681 9.557 10.495 1.00 90.00 196 SER A C 1
ATOM 1465 O 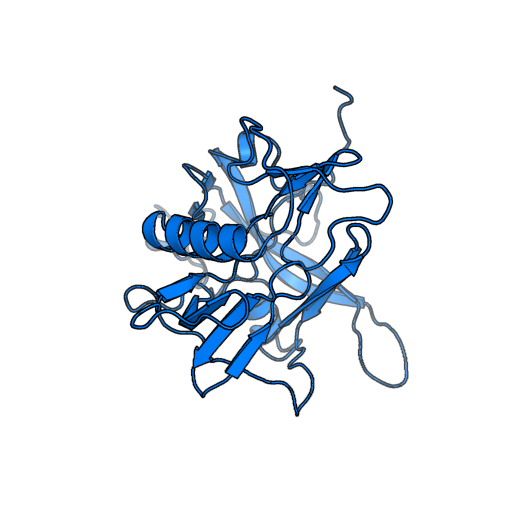O . SER A 1 196 ? -18.699 9.359 11.705 1.00 90.00 196 SER A O 1
ATOM 1467 N N . GLU A 1 197 ? -19.691 9.173 9.708 1.00 91.44 197 GLU A N 1
ATOM 1468 C CA . GLU A 1 197 ? -20.901 8.522 10.227 1.00 91.44 197 GLU A CA 1
ATOM 1469 C C . GLU A 1 197 ? -20.610 7.162 10.889 1.00 91.44 197 GLU A C 1
ATOM 1471 O O . GLU A 1 197 ? -21.157 6.842 11.948 1.00 91.44 197 GLU A O 1
ATOM 1476 N N . ILE A 1 198 ? -19.742 6.353 10.276 1.00 92.69 198 ILE A N 1
ATOM 1477 C CA . ILE A 1 198 ? -19.346 5.041 10.801 1.00 92.69 198 ILE A CA 1
ATOM 1478 C C . ILE A 1 198 ? -18.463 5.229 12.032 1.00 92.69 198 ILE A C 1
ATOM 1480 O O . ILE A 1 198 ? -18.709 4.588 13.053 1.00 92.69 198 ILE A O 1
ATOM 1484 N N . PHE A 1 199 ? -17.494 6.142 11.960 1.00 92.12 199 PHE A N 1
ATOM 1485 C CA . PHE A 1 199 ? -16.612 6.488 13.069 1.00 92.12 199 PHE A CA 1
ATOM 1486 C C . PHE A 1 199 ? -17.411 6.866 14.321 1.00 92.12 199 PHE A C 1
ATOM 1488 O O . PHE A 1 199 ? -17.234 6.257 15.376 1.00 92.12 199 PHE A O 1
ATOM 1495 N N . THR A 1 200 ? -18.365 7.796 14.198 1.00 91.25 200 THR A N 1
ATOM 1496 C CA . THR A 1 200 ? -19.205 8.224 15.325 1.00 91.25 200 THR A CA 1
ATOM 1497 C C . THR A 1 200 ? -19.989 7.059 15.931 1.00 91.25 200 THR A C 1
ATOM 1499 O O . THR A 1 200 ? -20.057 6.950 17.156 1.00 91.25 200 THR A O 1
ATOM 1502 N N . LYS A 1 201 ? -20.553 6.159 15.114 1.00 92.88 201 LYS A N 1
ATOM 1503 C CA . LYS A 1 201 ? -21.292 4.981 15.606 1.00 92.88 201 LYS A CA 1
ATOM 1504 C C . LYS A 1 201 ? -20.382 3.989 16.332 1.00 92.88 201 LYS A C 1
ATOM 1506 O O . LYS A 1 201 ? -20.761 3.506 17.399 1.00 92.88 201 LYS A O 1
ATOM 1511 N N . VAL A 1 202 ? -19.198 3.711 15.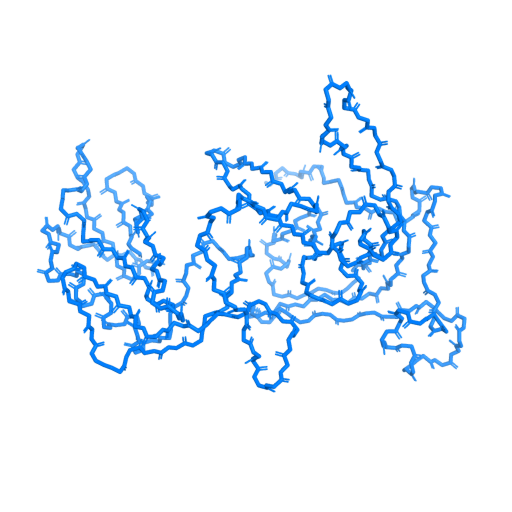782 1.00 92.75 202 VAL A N 1
ATOM 1512 C CA . VAL A 1 202 ? -18.199 2.819 16.390 1.00 92.75 202 VAL A CA 1
ATOM 1513 C C . VAL A 1 202 ? -17.753 3.362 17.742 1.00 92.75 202 VAL A C 1
ATOM 1515 O O . VAL A 1 202 ? -17.858 2.648 18.736 1.00 92.75 202 VAL A O 1
ATOM 1518 N N . VAL A 1 203 ? -17.342 4.629 17.798 1.00 90.88 203 VAL A N 1
ATOM 1519 C CA . VAL A 1 203 ? -16.894 5.286 19.035 1.00 90.88 203 VAL A CA 1
ATOM 1520 C C . VAL A 1 203 ? -18.002 5.306 20.080 1.00 90.88 203 VAL A C 1
ATOM 1522 O O . VAL A 1 203 ? -17.770 4.913 21.217 1.00 90.88 203 VAL A O 1
ATOM 1525 N N . THR A 1 204 ? -19.219 5.699 19.697 1.00 91.25 204 THR A N 1
ATOM 1526 C CA . THR A 1 204 ? -20.359 5.753 20.626 1.00 91.25 204 THR A CA 1
ATOM 1527 C C . THR A 1 204 ? -20.637 4.387 21.249 1.00 91.25 204 THR A C 1
ATOM 1529 O O . THR A 1 204 ? -20.917 4.287 22.442 1.00 91.25 204 THR A O 1
ATOM 1532 N N . GLU A 1 205 ? -20.590 3.319 20.453 1.00 92.94 205 GLU A N 1
ATOM 1533 C CA . GLU A 1 205 ? -20.838 1.968 20.955 1.00 92.94 205 GLU A CA 1
ATOM 1534 C C . GLU A 1 205 ? -19.668 1.432 21.787 1.00 92.94 205 GLU A C 1
ATOM 1536 O O . GLU A 1 205 ? -19.889 0.765 22.797 1.00 92.94 205 GLU A O 1
ATOM 1541 N N . PHE A 1 206 ? -18.438 1.772 21.406 1.00 91.69 206 PHE A N 1
ATOM 1542 C CA . PHE A 1 206 ? -17.237 1.438 22.160 1.00 91.69 206 PHE A CA 1
ATOM 1543 C C . PHE A 1 206 ? -17.251 2.108 23.541 1.00 91.69 206 PHE A C 1
ATOM 1545 O O . PHE A 1 206 ? -17.075 1.438 24.557 1.00 91.69 206 PHE A O 1
ATOM 1552 N N . GLU A 1 207 ? -17.563 3.405 23.605 1.00 89.44 207 GLU A N 1
ATOM 1553 C CA . GLU A 1 207 ? -17.631 4.183 24.847 1.00 89.44 207 GLU A CA 1
ATOM 1554 C C . GLU A 1 207 ? -18.675 3.653 25.836 1.00 89.44 207 GLU A C 1
ATOM 1556 O O . GLU A 1 207 ? -18.405 3.623 27.032 1.00 89.44 207 GLU A O 1
ATOM 1561 N N . LYS A 1 208 ? -19.837 3.177 25.367 1.00 91.06 208 LYS A N 1
ATOM 1562 C CA . LYS A 1 208 ? -20.865 2.581 26.247 1.00 91.06 208 LYS A CA 1
ATOM 1563 C C . LYS A 1 208 ? -20.382 1.340 26.994 1.00 91.06 208 LYS A C 1
ATOM 1565 O O . LYS A 1 208 ? -20.909 1.025 28.057 1.00 91.06 208 LYS A O 1
ATOM 1570 N N . GLN A 1 209 ? -19.459 0.598 26.392 1.00 90.25 209 GLN A N 1
ATOM 1571 C CA . GLN A 1 209 ? -18.957 -0.671 26.918 1.00 90.25 209 GLN A CA 1
ATOM 1572 C C . GLN A 1 209 ? -17.632 -0.492 27.673 1.00 90.25 209 GLN A C 1
ATOM 1574 O O . GLN A 1 209 ? -17.234 -1.362 28.448 1.00 90.25 209 GLN A O 1
ATOM 1579 N N . MET A 1 210 ? -16.966 0.645 27.474 1.00 86.75 210 MET A N 1
ATOM 1580 C CA . MET A 1 210 ? -15.739 1.014 28.161 1.00 86.75 210 MET A CA 1
ATOM 1581 C C . MET A 1 210 ? -16.014 1.530 29.573 1.00 86.75 210 MET A C 1
ATOM 1583 O O . MET A 1 210 ? -16.843 2.409 29.789 1.00 86.75 210 MET A O 1
ATOM 1587 N N . ASN A 1 211 ? -15.232 1.050 30.540 1.00 84.06 211 ASN A N 1
ATOM 1588 C CA . ASN A 1 211 ? -15.201 1.601 31.895 1.00 84.06 211 ASN A CA 1
ATOM 1589 C C . ASN A 1 211 ? -13.881 2.352 32.131 1.00 84.06 211 ASN A C 1
ATOM 1591 O O . ASN A 1 211 ? -13.035 1.925 32.917 1.00 84.06 211 ASN A O 1
ATOM 1595 N N . ALA A 1 212 ? -13.674 3.437 31.381 1.00 83.19 212 ALA A N 1
ATOM 1596 C CA . ALA A 1 212 ? -12.468 4.254 31.463 1.00 83.19 212 ALA A CA 1
ATOM 1597 C C . ALA A 1 212 ? -12.786 5.744 31.321 1.00 83.19 212 ALA A C 1
ATOM 1599 O O . ALA A 1 212 ? -13.721 6.143 30.630 1.00 83.19 212 ALA A O 1
ATOM 1600 N N . THR A 1 213 ? -11.978 6.584 31.965 1.00 83.94 213 THR A N 1
ATOM 1601 C CA . THR A 1 213 ? -12.119 8.039 31.870 1.00 83.94 213 THR A CA 1
ATOM 1602 C C . THR A 1 213 ? -11.605 8.528 30.522 1.00 83.94 213 THR A C 1
ATOM 1604 O O . THR A 1 213 ? -10.433 8.313 30.198 1.00 83.94 213 THR A O 1
ATOM 1607 N N . ARG A 1 214 ? -12.467 9.217 29.766 1.00 83.31 214 ARG A N 1
ATOM 1608 C CA . ARG A 1 214 ? -12.093 9.877 28.514 1.00 83.31 214 ARG A CA 1
ATOM 1609 C C . ARG A 1 214 ? -11.171 11.067 28.780 1.00 83.31 214 ARG A C 1
ATOM 1611 O O . ARG A 1 214 ? -11.392 11.839 29.713 1.00 83.31 214 ARG A O 1
ATOM 1618 N N . LEU A 1 215 ? -10.158 11.217 27.938 1.00 83.00 215 LEU A N 1
ATOM 1619 C CA . LEU A 1 215 ? -9.253 12.358 27.898 1.00 83.00 215 LEU A CA 1
ATOM 1620 C C . LEU A 1 215 ? -9.443 13.088 26.567 1.00 83.00 215 LEU A C 1
ATOM 1622 O O . LEU A 1 215 ? -9.628 12.454 25.531 1.00 83.00 215 LEU A O 1
ATOM 1626 N N . ALA A 1 216 ? -9.388 14.416 26.596 1.00 76.19 216 ALA A N 1
ATOM 1627 C CA . ALA A 1 216 ? -9.301 15.217 25.384 1.00 76.19 216 ALA A CA 1
ATOM 1628 C C . ALA A 1 216 ? -7.819 15.420 25.048 1.00 76.19 216 ALA A C 1
ATOM 1630 O O . ALA A 1 216 ? -7.081 15.994 25.849 1.00 76.19 216 ALA A O 1
ATOM 1631 N N . ILE A 1 217 ? -7.388 14.919 23.893 1.00 76.00 217 ILE A N 1
ATOM 1632 C CA . ILE A 1 217 ? -6.064 15.159 23.312 1.00 76.00 217 ILE A CA 1
ATOM 1633 C C . ILE A 1 217 ? -6.328 15.663 21.895 1.00 76.00 217 ILE A C 1
ATOM 1635 O O . ILE A 1 217 ? -7.122 15.048 21.191 1.00 76.00 217 ILE A O 1
ATOM 1639 N N . GLU A 1 218 ? -5.723 16.786 21.500 1.00 70.19 218 GLU A N 1
ATOM 1640 C CA . GLU A 1 218 ? -6.054 17.467 20.234 1.00 70.19 218 GLU A CA 1
ATOM 1641 C C . GLU A 1 218 ? -5.936 16.546 19.009 1.00 70.19 218 GLU A C 1
ATOM 1643 O O . GLU A 1 218 ? -6.816 16.563 18.153 1.00 70.19 218 GLU A O 1
ATOM 1648 N N . ASP A 1 219 ? -4.921 15.678 18.980 1.00 73.62 219 ASP A N 1
ATOM 1649 C CA . ASP A 1 219 ? -4.626 14.819 17.824 1.00 73.62 219 ASP A CA 1
ATOM 1650 C C . ASP A 1 219 ? -5.394 13.489 17.805 1.00 73.62 219 ASP A C 1
ATOM 1652 O O . ASP A 1 219 ? -5.362 12.764 16.811 1.00 73.62 219 ASP A O 1
ATOM 1656 N N . PHE A 1 220 ? -6.077 13.139 18.898 1.00 77.25 220 PHE A N 1
ATOM 1657 C CA . PHE A 1 220 ? -6.745 11.848 19.036 1.00 77.25 220 PHE A CA 1
ATOM 1658 C C . PHE A 1 220 ? -8.170 12.036 19.568 1.00 77.25 220 PHE A C 1
ATOM 1660 O O . PHE A 1 220 ? -8.366 12.344 20.749 1.00 77.25 220 PHE A O 1
ATOM 1667 N N . PRO A 1 221 ? -9.198 11.810 18.730 1.00 75.38 221 PRO A N 1
ATOM 1668 C CA . PRO A 1 221 ? -10.584 12.094 19.097 1.00 75.38 221 PRO A CA 1
ATOM 1669 C C . PRO A 1 221 ? -11.098 11.242 20.272 1.00 75.38 221 PRO A C 1
ATOM 1671 O O . PRO A 1 221 ? -12.074 11.629 20.930 1.00 75.38 221 PRO A O 1
ATOM 1674 N N . CYS A 1 222 ? -10.484 10.082 20.541 1.00 83.50 222 CYS A N 1
ATOM 1675 C CA . CYS A 1 222 ? -10.998 9.072 21.469 1.00 83.50 222 CYS A CA 1
ATOM 1676 C C . CYS A 1 222 ? -9.909 8.481 22.377 1.00 83.50 222 CYS A C 1
ATOM 1678 O O . CYS A 1 222 ? -9.551 7.312 22.262 1.00 83.50 222 CYS A O 1
ATOM 1680 N N . CYS A 1 223 ? -9.428 9.288 23.325 1.00 87.88 223 CYS A N 1
ATOM 1681 C CA . CYS A 1 223 ? -8.415 8.879 24.298 1.00 87.88 223 CYS A CA 1
ATOM 1682 C C . CYS A 1 223 ? -8.998 8.457 25.642 1.00 87.88 223 CYS A C 1
ATOM 1684 O O . CYS A 1 223 ? -9.945 9.060 26.146 1.00 87.88 223 CYS A O 1
ATOM 1686 N N . TYR A 1 224 ? -8.342 7.497 26.288 1.00 87.44 224 TYR A N 1
ATOM 1687 C CA . TYR A 1 224 ? -8.699 6.985 27.604 1.00 87.44 224 TYR A CA 1
ATOM 1688 C C . TYR A 1 224 ? -7.481 6.933 28.523 1.00 87.44 224 TYR A C 1
ATOM 1690 O O . TYR A 1 224 ? -6.361 6.621 28.104 1.00 87.44 224 TYR A O 1
ATOM 1698 N N . LYS A 1 225 ? -7.713 7.204 29.809 1.00 84.19 225 LYS A N 1
ATOM 1699 C CA . LYS A 1 225 ? -6.707 7.009 30.853 1.00 84.19 225 LYS A CA 1
ATOM 1700 C C . LYS A 1 225 ? -6.554 5.516 31.153 1.00 84.19 225 LYS A C 1
ATOM 1702 O O . LYS A 1 225 ? -7.500 4.875 31.608 1.00 84.19 225 LYS A O 1
ATOM 1707 N N . ALA A 1 226 ? -5.358 4.981 30.943 1.00 84.00 226 ALA A N 1
ATOM 1708 C CA . ALA A 1 226 ? -4.999 3.615 31.301 1.00 84.00 226 ALA A CA 1
ATOM 1709 C C . ALA A 1 226 ? -4.404 3.553 32.718 1.00 84.00 226 ALA A C 1
ATOM 1711 O O . ALA A 1 226 ? -3.693 4.460 33.157 1.00 84.00 226 ALA A O 1
ATOM 1712 N N . SER A 1 227 ? -4.694 2.468 33.440 1.00 79.56 227 SER A N 1
ATOM 1713 C CA . SER A 1 227 ? -4.046 2.172 34.722 1.00 79.56 227 SER A CA 1
ATOM 1714 C C . SER A 1 227 ? -2.649 1.574 34.505 1.00 79.56 227 SER A C 1
ATOM 1716 O O . SER A 1 227 ? -2.279 1.239 33.380 1.00 79.56 227 SER A O 1
ATOM 1718 N N . SER A 1 228 ? -1.883 1.360 35.580 1.00 72.38 228 SER A N 1
ATOM 1719 C CA . SER A 1 228 ? -0.610 0.621 35.510 1.00 72.38 228 SER A CA 1
ATOM 1720 C C . SER A 1 228 ? -0.769 -0.825 35.018 1.00 72.38 228 SER A C 1
ATOM 1722 O O . SER A 1 228 ? 0.194 -1.415 34.541 1.00 72.38 228 SER A O 1
ATOM 1724 N N . GLN A 1 229 ? -1.979 -1.385 35.102 1.00 69.62 229 GLN A N 1
ATOM 1725 C CA . GLN A 1 229 ? -2.340 -2.713 34.597 1.00 69.62 229 GLN A CA 1
ATOM 1726 C C . GLN A 1 229 ? -2.918 -2.663 33.168 1.00 69.62 229 GLN A C 1
ATOM 1728 O O . GLN A 1 229 ? -3.323 -3.692 32.635 1.00 69.62 229 GLN A O 1
ATOM 1733 N N . GLY A 1 230 ? -2.964 -1.480 32.541 1.00 75.12 230 GLY A N 1
ATOM 1734 C CA . GLY A 1 230 ? -3.619 -1.243 31.256 1.00 75.12 230 GLY A CA 1
ATOM 1735 C C . GLY A 1 230 ? -5.105 -0.896 31.391 1.00 75.12 230 GLY A C 1
ATOM 1736 O O . GLY A 1 230 ? -5.587 -0.531 32.471 1.00 75.12 230 GLY A O 1
ATOM 1737 N N . LEU A 1 231 ? -5.826 -0.964 30.270 1.00 77.25 231 LEU A N 1
ATOM 1738 C CA . LEU A 1 231 ? -7.287 -0.911 30.249 1.00 77.25 231 LEU A CA 1
ATOM 1739 C C . LEU A 1 231 ? -7.858 -2.315 30.443 1.00 77.25 231 LEU A C 1
ATOM 1741 O O . LEU A 1 231 ? -7.454 -3.259 29.766 1.00 77.25 231 LEU A O 1
ATOM 1745 N N . LEU A 1 232 ? -8.833 -2.432 31.339 1.00 75.50 232 LEU A N 1
ATOM 1746 C CA . LEU A 1 232 ? -9.626 -3.645 31.506 1.00 75.50 232 LEU A CA 1
ATOM 1747 C C . LEU A 1 232 ? -10.893 -3.542 30.647 1.00 75.50 232 LEU A C 1
ATOM 1749 O O . LEU A 1 232 ? -11.439 -2.454 30.479 1.00 75.50 232 LEU A O 1
ATOM 1753 N N . ASN A 1 233 ? -11.376 -4.682 30.147 1.00 81.06 233 ASN A N 1
ATOM 1754 C CA . ASN A 1 233 ? -12.636 -4.803 29.400 1.00 81.06 233 ASN A CA 1
ATOM 1755 C C . ASN A 1 233 ? -12.706 -3.990 28.094 1.00 81.06 233 ASN A C 1
ATOM 1757 O O . ASN A 1 233 ? -13.746 -3.416 27.789 1.00 81.06 233 ASN A O 1
ATOM 1761 N N . ILE A 1 234 ? -11.624 -3.966 27.308 1.00 88.94 234 ILE A N 1
ATOM 1762 C CA . ILE A 1 234 ? -11.645 -3.393 25.953 1.00 88.94 234 ILE A CA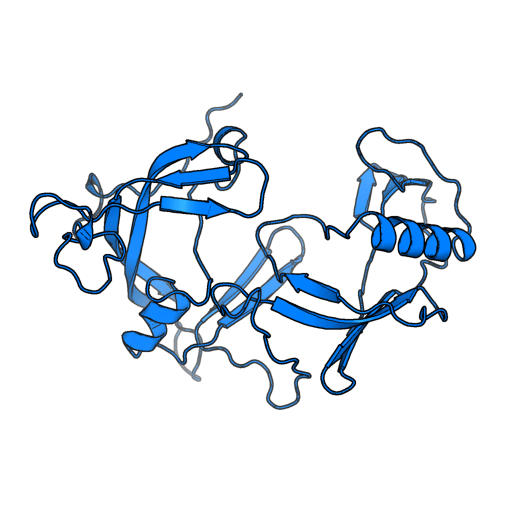 1
ATOM 1763 C C . ILE A 1 234 ? -12.683 -4.155 25.101 1.00 88.94 234 ILE A C 1
ATOM 1765 O O . ILE A 1 234 ? -12.554 -5.377 24.955 1.00 88.94 234 ILE A O 1
ATOM 1769 N N . PRO A 1 235 ? -13.699 -3.479 24.529 1.00 91.38 235 PRO A N 1
ATOM 1770 C CA . PRO A 1 235 ? -14.688 -4.115 23.670 1.00 91.38 235 PRO A CA 1
ATOM 1771 C C . PRO A 1 235 ? -14.039 -4.815 22.475 1.00 91.38 235 PRO A C 1
ATOM 1773 O O . PRO A 1 235 ? -13.236 -4.231 21.748 1.00 91.38 235 PRO A O 1
ATOM 1776 N N . SER A 1 236 ? -14.417 -6.072 22.235 1.00 93.38 236 SER A N 1
ATOM 1777 C CA . SER A 1 236 ? -13.960 -6.802 21.051 1.00 93.38 236 SER A CA 1
ATOM 1778 C C . SER A 1 236 ? -14.509 -6.157 19.783 1.00 93.38 236 SER A C 1
ATOM 1780 O O . SER A 1 236 ? -15.702 -5.871 19.724 1.00 93.38 236 SER A O 1
ATOM 1782 N N . MET A 1 237 ? -13.706 -6.021 18.734 1.00 95.00 237 MET A N 1
ATOM 1783 C CA . MET A 1 237 ? -14.186 -5.504 17.452 1.00 95.00 237 MET A CA 1
ATOM 1784 C C . MET A 1 237 ? -13.954 -6.517 16.337 1.00 95.00 237 MET A C 1
ATOM 1786 O O . MET A 1 237 ? -12.956 -7.242 16.321 1.00 95.00 237 MET A O 1
ATOM 1790 N N . LYS A 1 238 ? -14.891 -6.591 15.393 1.00 95.44 238 LYS A N 1
ATOM 1791 C CA . LYS A 1 238 ? -14.750 -7.443 14.209 1.00 95.44 238 LYS A CA 1
ATOM 1792 C C . LYS A 1 238 ? -15.471 -6.862 13.005 1.00 95.44 238 LYS A C 1
ATOM 1794 O O . LYS A 1 238 ? -16.511 -6.219 13.145 1.00 95.44 238 LYS A O 1
ATOM 1799 N N . LEU A 1 239 ? -14.943 -7.175 11.831 1.00 95.06 239 LEU A N 1
ATOM 1800 C CA . LEU A 1 239 ? -15.584 -6.959 10.543 1.00 95.06 239 LEU A CA 1
ATOM 1801 C C . LEU A 1 239 ? -16.095 -8.305 10.028 1.00 95.06 239 LEU A C 1
ATOM 1803 O O . LEU A 1 239 ? -15.376 -9.306 10.044 1.00 95.06 239 LEU A O 1
ATOM 1807 N N . LEU A 1 240 ? -17.346 -8.340 9.595 1.00 94.06 240 LEU A N 1
ATOM 1808 C CA . LEU A 1 240 ? -17.927 -9.447 8.848 1.00 94.06 240 LEU A CA 1
ATOM 1809 C C . LEU A 1 240 ? -17.733 -9.141 7.368 1.00 94.06 240 LEU A C 1
ATOM 1811 O O . LEU A 1 240 ? -18.236 -8.139 6.867 1.00 94.06 240 LEU A O 1
ATOM 1815 N N . LEU A 1 241 ? -16.970 -9.991 6.700 1.00 93.81 241 LEU A N 1
ATOM 1816 C CA . LEU A 1 241 ? -16.670 -9.911 5.280 1.00 93.81 241 LEU A CA 1
ATOM 1817 C C . LEU A 1 241 ? -17.603 -10.845 4.501 1.00 93.81 241 LEU A C 1
ATOM 1819 O O . LEU A 1 241 ? -18.357 -11.633 5.081 1.00 93.81 241 LEU A O 1
ATOM 1823 N N . ALA A 1 242 ? -17.525 -10.785 3.174 1.00 87.56 242 ALA A N 1
ATOM 1824 C CA . ALA A 1 242 ? -18.239 -11.705 2.296 1.00 87.56 242 ALA A CA 1
ATOM 1825 C C . ALA A 1 242 ? -18.008 -13.189 2.668 1.00 87.56 242 ALA A C 1
ATOM 1827 O O . ALA A 1 242 ? -17.016 -13.562 3.298 1.00 87.56 242 ALA A O 1
ATOM 1828 N N . ALA A 1 243 ? -18.948 -14.052 2.265 1.00 84.50 243 ALA A N 1
ATOM 1829 C CA . ALA A 1 243 ? -18.936 -15.488 2.569 1.00 84.50 243 ALA A CA 1
ATOM 1830 C C . ALA A 1 243 ? -18.881 -15.816 4.079 1.00 84.50 243 ALA A C 1
ATOM 1832 O O . ALA A 1 243 ? -18.286 -16.820 4.483 1.00 84.50 243 ALA A O 1
ATOM 1833 N N . ASN A 1 244 ? -19.507 -14.969 4.910 1.00 79.69 244 ASN A N 1
ATOM 1834 C CA . ASN A 1 244 ? -19.573 -15.104 6.370 1.00 79.69 244 ASN A CA 1
ATOM 1835 C C . ASN A 1 244 ? -18.195 -15.239 7.039 1.00 79.69 244 ASN A C 1
ATOM 1837 O O . ASN A 1 244 ? -18.060 -15.867 8.094 1.00 79.69 244 ASN A O 1
ATOM 1841 N N . GLN A 1 245 ? -17.158 -14.663 6.429 1.00 90.06 245 GLN A N 1
ATOM 1842 C CA . GLN A 1 245 ? -15.837 -14.605 7.038 1.00 90.06 245 GLN A CA 1
ATOM 1843 C C . GLN A 1 245 ? -15.788 -13.475 8.061 1.00 90.06 245 GLN A C 1
ATOM 1845 O O . GLN A 1 245 ? -16.431 -12.443 7.908 1.00 90.06 245 GLN A O 1
ATOM 1850 N N . SER A 1 246 ? -15.015 -13.661 9.126 1.00 91.25 246 SER A N 1
ATOM 1851 C CA . SER A 1 246 ? -14.851 -12.653 10.172 1.00 91.25 246 SER A CA 1
ATOM 1852 C C . SER A 1 246 ? -13.390 -12.245 10.294 1.00 91.25 246 SER A C 1
ATOM 1854 O O . SER A 1 246 ? -12.543 -13.105 10.554 1.00 91.25 246 SER A O 1
ATOM 1856 N N . PHE A 1 247 ? -13.114 -10.951 10.191 1.00 92.88 247 PHE A N 1
ATOM 1857 C CA . PHE A 1 247 ? -11.836 -10.348 10.542 1.00 92.88 247 PHE A CA 1
ATOM 1858 C C . PHE A 1 247 ? -11.930 -9.776 11.959 1.00 92.88 247 PHE A C 1
ATOM 1860 O O . PHE A 1 247 ? -12.660 -8.817 12.202 1.00 92.88 247 PHE A O 1
ATOM 1867 N N . VAL A 1 248 ? -11.245 -10.406 12.913 1.00 93.56 248 VAL A N 1
ATOM 1868 C CA . VAL A 1 248 ? -11.248 -9.985 14.321 1.00 93.56 248 VAL A CA 1
ATOM 1869 C C . VAL A 1 248 ? -10.096 -9.016 14.552 1.00 93.56 248 VAL A C 1
ATOM 1871 O O . VAL A 1 248 ? -8.944 -9.348 14.280 1.00 93.56 248 VAL A O 1
ATOM 1874 N N . ILE A 1 249 ? -10.407 -7.841 15.091 1.00 92.50 249 ILE A N 1
ATOM 1875 C CA . ILE A 1 249 ? -9.416 -6.829 15.455 1.00 92.50 249 ILE A CA 1
ATOM 1876 C C . ILE A 1 249 ? -8.846 -7.229 16.817 1.00 92.50 249 ILE A C 1
ATOM 1878 O O . ILE A 1 249 ? -9.545 -7.183 17.828 1.00 92.50 249 ILE A O 1
ATOM 1882 N N . GLN A 1 250 ? -7.592 -7.687 16.832 1.00 85.62 250 GLN A N 1
ATOM 1883 C CA . GLN A 1 250 ? -6.982 -8.275 18.031 1.00 85.62 250 GLN A CA 1
ATOM 1884 C C . GLN A 1 250 ? -6.666 -7.241 19.115 1.00 85.62 250 GLN A C 1
ATOM 1886 O O . GLN A 1 250 ? -6.852 -7.518 20.295 1.00 85.62 250 GLN A O 1
ATOM 1891 N N . ASN A 1 251 ? -6.189 -6.061 18.721 1.00 84.62 251 ASN A N 1
ATOM 1892 C CA . ASN A 1 251 ? -5.922 -4.958 19.632 1.00 84.62 251 ASN A CA 1
ATOM 1893 C C . ASN A 1 251 ? -6.361 -3.647 18.968 1.00 84.62 251 ASN A C 1
ATOM 1895 O O . ASN A 1 251 ? -5.623 -3.137 18.127 1.00 84.62 251 ASN A O 1
ATOM 1899 N N . PRO A 1 252 ? -7.547 -3.116 19.306 1.00 86.94 252 PRO A N 1
ATOM 1900 C CA . PRO A 1 252 ? -8.020 -1.855 18.750 1.00 86.94 252 PRO A CA 1
ATOM 1901 C C . PRO A 1 252 ? -7.362 -0.632 19.408 1.00 86.94 252 PRO A C 1
ATOM 1903 O O . PRO A 1 252 ? -7.697 0.479 19.034 1.00 86.94 252 PRO A O 1
ATOM 1906 N N . MET A 1 253 ? -6.464 -0.811 20.389 1.00 86.94 253 MET A N 1
ATOM 1907 C CA . MET A 1 253 ? -5.875 0.295 21.146 1.00 86.94 253 MET A CA 1
ATOM 1908 C C . MET A 1 253 ? -4.452 0.630 20.692 1.00 86.94 253 MET A C 1
ATOM 1910 O O . MET A 1 253 ? -3.586 -0.246 20.593 1.00 86.94 253 MET A O 1
ATOM 1914 N N . PHE A 1 254 ? -4.189 1.924 20.542 1.00 85.88 254 PHE A N 1
ATOM 1915 C CA . PHE A 1 254 ? -2.879 2.525 20.331 1.00 85.88 254 PHE A CA 1
ATOM 1916 C C . PHE A 1 254 ? -2.406 3.265 21.588 1.00 85.88 254 PHE A C 1
ATOM 1918 O O . PHE A 1 254 ? -3.154 4.036 22.188 1.00 85.88 254 PHE A O 1
ATOM 1925 N N . THR A 1 255 ? -1.152 3.061 21.990 1.00 84.75 255 THR A N 1
ATOM 1926 C CA . THR A 1 255 ? -0.562 3.750 23.148 1.00 84.75 255 THR A CA 1
ATOM 1927 C C . THR A 1 255 ? 0.064 5.070 22.718 1.00 84.75 255 THR A C 1
ATOM 1929 O O . THR A 1 255 ? 1.039 5.070 21.974 1.00 84.75 255 THR A O 1
ATOM 1932 N N . ILE A 1 256 ? -0.456 6.185 23.237 1.00 80.94 256 ILE A N 1
ATOM 1933 C CA . ILE A 1 256 ? 0.059 7.534 22.951 1.00 80.94 256 ILE A CA 1
ATOM 1934 C C . ILE A 1 256 ? 1.237 7.855 23.871 1.00 80.94 256 ILE A C 1
ATOM 1936 O O . ILE A 1 256 ? 2.294 8.303 23.436 1.00 80.94 256 ILE A O 1
ATOM 1940 N N . SER A 1 257 ? 1.049 7.636 25.171 1.00 75.38 257 SER A N 1
ATOM 1941 C CA . SER A 1 257 ? 2.043 7.909 26.206 1.00 75.38 257 SER A CA 1
ATOM 1942 C C . SER A 1 257 ? 1.790 7.018 27.425 1.00 75.38 257 SER A C 1
ATOM 1944 O O . SER A 1 257 ? 0.809 6.270 27.474 1.00 75.38 257 SER A O 1
ATOM 1946 N N . SER A 1 258 ? 2.680 7.064 28.420 1.00 72.38 258 SER A N 1
ATOM 1947 C CA . SER A 1 258 ? 2.503 6.289 29.653 1.00 72.38 258 SER A CA 1
ATOM 1948 C C . SER A 1 258 ? 1.167 6.637 30.323 1.00 72.38 258 SER A C 1
ATOM 1950 O O . SER A 1 258 ? 0.970 7.753 30.800 1.00 72.38 258 SER A O 1
ATOM 1952 N N . GLY A 1 259 ? 0.237 5.678 30.342 1.00 73.38 259 GLY A N 1
ATOM 1953 C CA . GLY A 1 259 ? -1.095 5.848 30.928 1.00 73.38 259 GLY A CA 1
ATOM 1954 C C . GLY A 1 259 ? -2.153 6.475 30.010 1.00 73.38 259 GLY A C 1
ATOM 1955 O O . GLY A 1 259 ? -3.237 6.794 30.500 1.00 73.38 259 GLY A O 1
ATOM 1956 N N . GLN A 1 260 ? -1.889 6.644 28.709 1.00 77.69 260 GLN A N 1
ATOM 1957 C CA . GLN A 1 260 ? -2.857 7.171 27.735 1.00 77.69 260 GLN A CA 1
ATOM 1958 C C . GLN A 1 260 ? -2.916 6.307 26.475 1.00 77.69 260 GLN A C 1
ATOM 1960 O O . GLN A 1 260 ? -1.890 6.005 25.859 1.00 77.69 260 GLN A O 1
ATOM 1965 N N . VAL A 1 261 ? -4.130 5.944 26.073 1.00 76.81 261 VAL A N 1
ATOM 1966 C CA . VAL A 1 261 ? -4.387 5.091 24.907 1.00 76.81 261 VAL A CA 1
ATOM 1967 C C . VAL A 1 261 ? -5.563 5.631 24.094 1.00 76.81 261 VAL A C 1
ATOM 1969 O O . VAL A 1 261 ? -6.503 6.162 24.681 1.00 76.81 261 VAL A O 1
ATOM 1972 N N . SER A 1 262 ? -5.525 5.478 22.772 1.00 78.31 262 SER A N 1
ATOM 1973 C CA . SER A 1 262 ? -6.628 5.804 21.858 1.00 78.31 262 SER A CA 1
ATOM 1974 C C . SER A 1 262 ? -7.122 4.556 21.155 1.00 78.31 262 SER A C 1
ATOM 1976 O O . SER A 1 262 ? -6.339 3.636 20.921 1.00 78.31 262 SER A O 1
ATOM 1978 N N . ILE A 1 263 ? -8.409 4.543 20.834 1.00 80.88 263 ILE A N 1
ATOM 1979 C CA . ILE A 1 263 ? -8.943 3.715 19.748 1.00 80.88 263 ILE A CA 1
ATOM 1980 C C . ILE A 1 263 ? -8.710 4.409 18.404 1.00 80.88 263 ILE A C 1
ATOM 1982 O O . ILE A 1 263 ? -8.653 5.664 18.418 1.00 80.88 263 ILE A O 1
#

Secondary structure (DSSP, 8-state):
----------GGG-SS-EEPBTTSTT-TTGGG-SSTTSB-EEEEE-SSTT-EEEEEEEEEEEEEE---SSS---EEEEEEEEEEEEEEEGGGGGTSSTT-----SSSTTSHHHHHHHTTSS-S-EEEEE-STT-EEEEET----TT-----EEEETTEEEEEEEEEEEEEETTB--SS--EEEE--SS-SS----HHHHHHHHHHHHHH--S-EEEETTEEEEEE-BTTB-SSPPPEEEEEGGGEEEEES---EEEETTEEE-

Organism: Solanum tuberosum (NCBI:txid4113)

Solvent-accessible surface area (backbone atoms only — not comparable to full-atom values): 15943 Å² total; per-residue (Å²): 132,80,87,72,90,68,76,56,87,50,66,90,80,41,95,70,44,40,75,33,33,15,65,39,92,86,26,84,49,16,87,77,48,95,44,58,78,39,70,11,50,47,76,48,80,52,92,54,75,73,20,36,41,25,36,35,35,27,36,33,72,46,83,42,76,47,83,74,74,102,68,73,81,43,85,41,79,40,70,40,60,46,76,53,70,78,46,72,31,40,52,52,79,74,62,46,57,76,59,54,79,87,55,75,47,72,44,80,64,15,55,49,41,34,39,24,75,72,65,77,34,55,81,35,58,45,81,46,82,48,75,91,94,40,63,50,76,39,76,36,39,80,72,63,92,86,59,88,77,70,69,74,42,62,60,96,84,37,64,74,52,57,25,34,52,31,57,29,44,30,50,54,91,48,60,59,81,93,48,52,49,80,41,76,69,69,90,87,56,97,69,89,86,61,61,69,75,58,40,53,53,51,50,55,55,43,55,74,60,42,84,60,55,75,44,92,46,97,93,40,96,49,25,31,55,32,50,100,88,44,73,70,67,75,64,50,37,34,38,31,31,54,93,82,35,74,51,70,52,88,70,70,67,44,78,78,50,98,47,32,34,27,99

Radius of gyration: 22.11 Å; Cα contacts (8 Å, |Δi|>4): 448; chains: 1; bounding box: 54×46×65 Å